Protein AF-A0A972RMD9-F1 (afdb_monomer)

pLDDT: mean 92.76, std 8.69, range [51.47, 98.69]

Radius of gyration: 17.42 Å; Cα contacts (8 Å, |Δi|>4): 341; chains: 1; bounding box: 43×31×48 Å

Sequence (219 aa):
MRWHDIEVVLDSVVITKRPIVVLDLDDVVFDTMQAIVNYVNKTYGKNYSINEARRWSIAYAPWVKDGTVPFHEAVQIFRKVAKAMIPLRKGAQEGIFYMQEQGAQVMFLTKRTIYIEEAAKKNLALYGLGDFPFVNAPFERGGKERVLRRLYMKGARIVMFVDDSPHNLEETHRMGFPVVRWDMPYNKMAPCDFSVSSWRELIILFEYLMNKYHRLFFA

Secondary structure (DSSP, 8-state):
--HHHHHHHHHHS---SSEEEEE-SBTTTB-HHHHHHHHHHHHHT----GGG--SSSGGG-HHHHTSSS-HHHHHHHHHHHHHS-PPBPTTHHHHHHHHHHTTPEEEEEE---HHHHHHHHHHHHHTT-TTS-EEE--SSTTHHHHHHHHHHHTT-EEEEEEE--HHHHHHHHHTT--EEEE--TT-TTS--SEEESSHHHHHHHHHHHHHHHHHHHH-

Mean predicted aligned error: 3.83 Å

Solvent-accessible surface area (backbone atoms only — not comparable to full-atom values): 12042 Å² total; per-residue (Å²): 129,59,72,67,60,48,50,56,52,59,68,65,51,79,72,48,96,44,44,27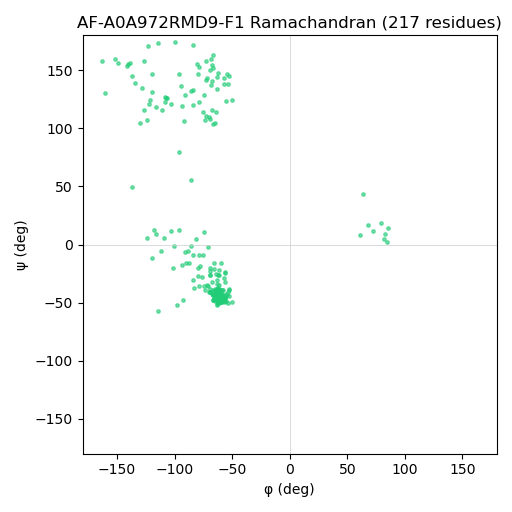,39,38,31,29,42,69,62,57,37,27,36,45,63,56,53,49,42,52,49,49,20,68,74,71,76,50,85,72,56,71,80,66,26,66,43,88,50,72,82,49,27,60,52,38,70,76,60,79,35,53,61,74,56,47,54,50,49,50,54,54,49,48,57,41,85,62,55,64,30,78,51,34,67,62,42,54,52,49,45,39,73,74,54,32,44,59,33,41,51,39,74,62,56,73,76,44,43,56,28,47,50,52,44,33,41,78,68,74,48,50,86,47,53,74,43,68,27,50,87,55,89,60,23,58,45,54,50,53,52,50,43,42,75,67,63,38,43,65,69,34,37,36,39,47,48,42,67,60,34,39,55,38,37,75,71,70,47,50,28,33,33,39,66,46,71,48,27,80,85,41,56,55,82,41,77,32,80,44,40,68,52,46,48,55,50,48,53,53,50,51,55,58,51,48,56,74,76,76,111

Structure (mmCIF, N/CA/C/O backbone):
data_AF-A0A972RMD9-F1
#
_entry.id   AF-A0A972RMD9-F1
#
loop_
_atom_site.group_PDB
_atom_site.id
_atom_site.type_symbol
_atom_site.label_atom_id
_atom_site.label_alt_id
_atom_site.label_comp_id
_atom_site.label_asym_id
_atom_site.label_entity_id
_atom_site.label_seq_id
_atom_site.pdbx_PDB_ins_code
_atom_site.Cartn_x
_atom_site.Cartn_y
_atom_site.Cartn_z
_atom_site.occupancy
_atom_site.B_iso_or_equiv
_atom_site.auth_seq_id
_atom_site.auth_comp_id
_atom_site.auth_asym_id
_atom_site.auth_atom_id
_atom_site.pdbx_PDB_model_num
ATOM 1 N N . MET A 1 1 ? 14.007 -9.660 8.886 1.00 58.91 1 MET A N 1
ATOM 2 C CA . MET A 1 1 ? 13.497 -9.324 10.225 1.00 58.91 1 MET A CA 1
ATOM 3 C C . MET A 1 1 ? 13.098 -10.625 10.894 1.00 58.91 1 MET A C 1
ATOM 5 O O . MET A 1 1 ? 12.435 -11.428 10.244 1.00 58.91 1 MET A O 1
ATOM 9 N N . ARG A 1 2 ? 13.590 -10.898 12.104 1.00 70.88 2 ARG A N 1
ATOM 10 C CA . ARG A 1 2 ? 13.184 -12.089 12.867 1.00 70.88 2 ARG A CA 1
ATOM 11 C C . ARG A 1 2 ? 11.844 -11.794 13.537 1.00 70.88 2 ARG A C 1
ATOM 13 O O . ARG A 1 2 ? 11.531 -10.634 13.778 1.00 70.88 2 ARG A O 1
ATOM 20 N N . TRP A 1 3 ? 11.062 -12.827 13.853 1.00 68.75 3 TRP A N 1
ATOM 21 C CA . TRP A 1 3 ? 9.751 -12.648 14.492 1.00 68.75 3 TRP A CA 1
ATOM 22 C C . TRP A 1 3 ? 9.827 -11.781 15.757 1.00 68.75 3 TRP A C 1
ATOM 24 O O . TRP A 1 3 ? 8.995 -10.901 15.927 1.00 68.75 3 TRP A O 1
ATOM 34 N N . HIS A 1 4 ? 10.884 -11.945 16.558 1.00 64.94 4 HIS A N 1
ATOM 35 C CA . HIS A 1 4 ? 11.153 -11.136 17.749 1.00 64.94 4 HIS A CA 1
ATOM 36 C C . HIS A 1 4 ? 11.155 -9.618 17.489 1.00 64.94 4 HIS A C 1
ATOM 38 O O . HIS A 1 4 ? 10.574 -8.863 18.260 1.00 64.94 4 HIS A O 1
ATOM 44 N N . ASP A 1 5 ? 11.729 -9.164 16.371 1.00 70.62 5 ASP A N 1
ATOM 45 C CA . ASP A 1 5 ? 11.788 -7.733 16.044 1.00 70.62 5 ASP A CA 1
ATOM 46 C C . ASP A 1 5 ? 10.376 -7.174 15.757 1.00 70.62 5 ASP A C 1
ATOM 48 O O . ASP A 1 5 ? 10.070 -6.027 16.074 1.00 70.62 5 ASP A O 1
ATOM 52 N N . ILE A 1 6 ? 9.486 -8.005 15.200 1.00 70.56 6 ILE A N 1
ATOM 53 C CA . ILE A 1 6 ? 8.078 -7.651 14.963 1.00 70.56 6 ILE A CA 1
ATOM 54 C C . ILE A 1 6 ? 7.313 -7.591 16.283 1.00 70.56 6 ILE A C 1
ATOM 56 O O . ILE A 1 6 ? 6.434 -6.749 16.428 1.00 70.56 6 ILE A O 1
ATOM 60 N N . GLU A 1 7 ? 7.638 -8.451 17.251 1.00 71.69 7 GLU A N 1
ATOM 61 C CA . GLU A 1 7 ? 7.033 -8.389 18.585 1.00 71.69 7 GLU A CA 1
ATOM 62 C C . GLU A 1 7 ? 7.335 -7.053 19.249 1.00 71.69 7 GLU A C 1
ATOM 64 O O . GLU A 1 7 ? 6.402 -6.389 19.679 1.00 71.69 7 GLU A O 1
ATOM 69 N N . VAL A 1 8 ? 8.595 -6.612 19.212 1.00 71.06 8 VAL A N 1
ATOM 70 C CA . VAL A 1 8 ? 9.010 -5.309 19.752 1.00 71.06 8 VAL A CA 1
ATOM 71 C C . VAL A 1 8 ? 8.224 -4.164 19.111 1.00 71.06 8 VAL A C 1
ATOM 73 O O . VAL A 1 8 ? 7.734 -3.285 19.817 1.00 71.06 8 VAL A O 1
ATOM 76 N N . VAL A 1 9 ? 8.042 -4.185 17.786 1.00 70.62 9 VAL A N 1
ATOM 77 C CA . VAL A 1 9 ? 7.229 -3.170 17.097 1.00 70.62 9 VAL A CA 1
ATOM 78 C C . VAL A 1 9 ? 5.761 -3.272 17.510 1.00 70.62 9 VAL A C 1
ATOM 80 O O . VAL A 1 9 ? 5.138 -2.270 17.829 1.00 70.62 9 VAL A O 1
ATOM 83 N N . LEU A 1 10 ? 5.175 -4.467 17.547 1.00 72.06 10 LEU A N 1
ATOM 84 C CA . LEU A 1 10 ? 3.769 -4.625 17.930 1.00 72.06 10 LEU A CA 1
ATOM 85 C C . LEU A 1 10 ? 3.515 -4.340 19.408 1.00 72.06 10 LEU A C 1
ATOM 87 O O . LEU A 1 10 ? 2.374 -4.073 19.780 1.00 72.06 10 LEU A O 1
ATOM 91 N N . ASP A 1 11 ? 4.531 -4.451 20.254 1.00 77.19 11 ASP A N 1
ATOM 92 C CA . ASP A 1 11 ? 4.492 -4.083 21.664 1.00 77.19 11 ASP A CA 1
ATOM 93 C C . ASP A 1 11 ? 4.649 -2.564 21.845 1.00 77.19 11 ASP A C 1
ATOM 95 O O . ASP A 1 11 ? 4.083 -2.017 22.788 1.00 77.19 11 ASP A O 1
ATOM 99 N N . SER A 1 12 ? 5.312 -1.864 20.913 1.00 73.44 12 SER A N 1
ATOM 100 C CA . SER A 1 12 ? 5.347 -0.394 20.885 1.00 73.44 12 SER A CA 1
ATOM 101 C C . SER A 1 12 ? 4.084 0.237 20.290 1.00 73.44 12 SER A C 1
ATOM 103 O O . SER A 1 12 ? 3.788 1.402 20.566 1.00 73.44 12 SER A O 1
ATOM 105 N N . VAL A 1 13 ? 3.298 -0.518 19.513 1.00 73.69 13 VAL A N 1
ATOM 106 C CA . VAL A 1 13 ? 1.964 -0.081 19.090 1.00 73.69 13 VAL A CA 1
ATOM 107 C C . VAL A 1 13 ? 1.065 -0.008 20.322 1.00 73.69 13 VAL A C 1
ATOM 109 O O . VAL A 1 13 ? 0.553 -1.017 20.809 1.00 73.69 13 VAL A O 1
ATOM 112 N N . VAL A 1 14 ? 0.824 1.215 20.794 1.00 75.25 14 VAL A N 1
ATOM 113 C CA . VAL A 1 14 ? -0.151 1.482 21.851 1.00 75.25 14 VAL A CA 1
ATOM 114 C C . VAL A 1 14 ? -1.538 1.130 21.322 1.00 75.25 14 VAL A C 1
ATOM 116 O O . VAL A 1 14 ? -2.111 1.857 20.511 1.00 75.25 14 VAL A O 1
ATOM 119 N N . ILE A 1 15 ? -2.079 -0.006 21.767 1.00 77.75 15 ILE A N 1
ATOM 120 C CA . ILE A 1 15 ? -3.455 -0.383 21.459 1.00 77.75 15 ILE A CA 1
ATOM 121 C C . ILE A 1 15 ? -4.376 0.499 22.290 1.00 77.75 15 ILE A C 1
ATOM 123 O O . ILE A 1 15 ? -4.484 0.364 23.507 1.00 77.75 15 ILE A O 1
ATOM 127 N N . THR A 1 16 ? -5.022 1.438 21.613 1.00 78.06 16 THR A N 1
ATOM 128 C CA . THR A 1 16 ? -6.046 2.292 22.210 1.00 78.06 16 THR A CA 1
ATOM 129 C C . THR A 1 16 ? -7.437 1.763 21.860 1.00 78.06 16 THR A C 1
ATOM 131 O O . THR A 1 16 ? -7.593 0.861 21.040 1.00 78.06 16 THR A O 1
ATOM 134 N N . LYS A 1 17 ? -8.486 2.364 22.435 1.00 82.88 17 LYS A N 1
ATOM 135 C CA . LYS A 1 17 ? -9.871 2.130 21.984 1.00 82.88 17 LYS A CA 1
ATOM 136 C C . LYS A 1 17 ? -10.173 2.759 20.611 1.00 82.88 17 LYS A C 1
ATOM 138 O O . LYS A 1 17 ? -11.302 2.641 20.132 1.00 82.88 17 LYS A O 1
ATOM 143 N N . ARG A 1 18 ? -9.211 3.462 19.996 1.00 88.38 18 ARG A N 1
ATOM 144 C CA . ARG A 1 18 ? -9.407 4.132 18.708 1.00 88.38 18 ARG A CA 1
ATOM 145 C C . ARG A 1 18 ? -9.501 3.104 17.575 1.00 88.38 18 ARG A C 1
ATOM 147 O O . ARG A 1 18 ? -8.785 2.101 17.599 1.00 88.38 18 ARG A O 1
ATOM 154 N N . PRO A 1 19 ? -10.358 3.346 16.572 1.00 93.62 19 PRO A N 1
ATOM 155 C CA . PRO A 1 19 ? -10.351 2.596 15.321 1.00 93.62 19 PRO A CA 1
ATOM 156 C C . PRO A 1 19 ? -8.968 2.600 14.666 1.00 93.62 19 PRO A C 1
ATOM 158 O O . PRO A 1 19 ? -8.314 3.639 14.630 1.00 93.62 19 PRO A O 1
ATOM 161 N N . ILE A 1 20 ? -8.539 1.459 14.130 1.00 95.62 20 ILE A N 1
ATOM 162 C CA . ILE A 1 20 ? -7.278 1.324 13.397 1.00 95.62 20 ILE A CA 1
ATOM 163 C C . ILE A 1 20 ? -7.564 1.138 11.908 1.00 95.62 20 ILE A C 1
ATOM 165 O O . ILE A 1 20 ? -8.308 0.231 11.523 1.00 95.62 20 ILE A O 1
ATOM 169 N N . VAL A 1 21 ? -6.933 1.972 11.084 1.00 97.88 21 VAL A N 1
ATOM 170 C CA . VAL A 1 21 ? -6.858 1.814 9.629 1.00 97.88 21 VAL A CA 1
ATOM 171 C C . VAL A 1 21 ? -5.471 1.290 9.285 1.00 97.88 21 VAL A C 1
ATOM 173 O O . VAL A 1 21 ? -4.463 1.920 9.608 1.00 97.88 21 VAL A O 1
ATOM 176 N N . VAL A 1 22 ? -5.415 0.128 8.646 1.00 98.25 22 VAL A N 1
ATOM 177 C CA . VAL A 1 22 ? -4.165 -0.505 8.226 1.00 98.25 22 VAL A CA 1
ATOM 178 C C . VAL A 1 22 ? -4.023 -0.371 6.716 1.00 98.25 22 VAL A C 1
ATOM 180 O O . VAL A 1 22 ? -4.917 -0.772 5.975 1.00 98.25 22 VAL A O 1
ATOM 183 N N . LEU A 1 23 ? -2.898 0.170 6.264 1.00 98.69 23 LEU A N 1
ATOM 184 C CA . LEU A 1 23 ? -2.629 0.461 4.859 1.00 98.69 23 LEU A CA 1
ATOM 185 C C . LEU A 1 23 ? -1.403 -0.320 4.380 1.00 98.69 23 LEU A C 1
ATOM 187 O O . LEU A 1 23 ? -0.348 -0.266 5.020 1.00 98.69 23 LEU A O 1
ATOM 191 N N . ASP A 1 24 ? -1.503 -1.008 3.241 1.00 98.25 24 ASP A N 1
ATOM 192 C CA . ASP A 1 24 ? -0.302 -1.361 2.485 1.00 98.25 24 ASP A CA 1
ATOM 193 C C . ASP A 1 24 ? 0.383 -0.102 1.925 1.00 98.25 24 ASP A C 1
ATOM 195 O O . ASP A 1 24 ? -0.188 0.987 1.897 1.00 98.25 24 ASP A O 1
ATOM 199 N N . LEU A 1 25 ? 1.644 -0.240 1.517 1.00 97.62 25 LEU A N 1
ATOM 200 C CA . LEU A 1 25 ? 2.421 0.852 0.954 1.00 97.62 25 LEU A CA 1
ATOM 201 C C . LEU A 1 25 ? 2.442 0.842 -0.568 1.00 97.62 25 LEU A C 1
ATOM 203 O O . LEU A 1 25 ? 2.202 1.888 -1.170 1.00 97.62 25 LEU A O 1
ATOM 207 N N . ASP A 1 26 ? 2.791 -0.290 -1.180 1.00 96.31 26 ASP A N 1
ATOM 208 C CA . ASP A 1 26 ? 3.001 -0.332 -2.623 1.00 96.31 26 ASP A CA 1
ATOM 209 C C . ASP A 1 26 ? 1.647 -0.288 -3.318 1.00 96.31 26 ASP A C 1
ATOM 211 O O . ASP A 1 26 ? 0.724 -1.003 -2.963 1.00 96.31 26 ASP A O 1
ATOM 215 N N . ASP A 1 27 ? 1.503 0.622 -4.274 1.00 96.69 27 ASP A N 1
ATOM 216 C CA . ASP A 1 27 ? 0.275 0.797 -5.043 1.00 96.69 27 ASP A CA 1
ATOM 217 C C . ASP A 1 27 ? -0.983 1.167 -4.234 1.00 96.69 27 ASP A C 1
ATOM 219 O O . ASP A 1 27 ? -2.042 1.314 -4.832 1.00 96.69 27 ASP A O 1
ATOM 223 N N . VAL A 1 28 ? -0.861 1.467 -2.937 1.00 98.31 28 VAL A N 1
ATOM 224 C CA . VAL A 1 28 ? -1.918 2.064 -2.097 1.00 98.31 28 VAL A CA 1
ATOM 225 C C . VAL A 1 28 ? -1.519 3.472 -1.644 1.00 98.31 28 VAL A C 1
ATOM 227 O O . VAL A 1 28 ? -2.204 4.456 -1.938 1.00 98.31 28 VAL A O 1
ATOM 230 N N . VAL A 1 29 ? -0.377 3.594 -0.962 1.00 98.50 29 VAL A N 1
ATOM 231 C CA . VAL A 1 29 ? 0.164 4.882 -0.493 1.00 98.50 29 VAL A CA 1
ATOM 232 C C . VAL A 1 29 ? 1.121 5.462 -1.530 1.00 98.50 29 VAL A C 1
ATOM 234 O O . VAL A 1 29 ? 1.000 6.627 -1.910 1.00 98.50 29 VAL A O 1
ATOM 237 N N . PHE A 1 30 ? 2.045 4.641 -2.026 1.00 98.19 30 PHE A N 1
ATOM 238 C CA . PHE A 1 30 ? 2.991 5.001 -3.076 1.00 98.19 30 PHE A CA 1
ATOM 239 C C . PHE A 1 30 ? 2.489 4.557 -4.449 1.00 98.19 30 PHE A C 1
ATOM 241 O O . PHE A 1 30 ? 1.871 3.503 -4.589 1.00 98.19 30 PHE A O 1
ATOM 248 N N . ASP A 1 31 ? 2.798 5.328 -5.488 1.00 97.25 31 ASP A N 1
ATOM 249 C CA . ASP A 1 31 ? 2.496 4.971 -6.878 1.00 97.25 31 ASP A CA 1
ATOM 250 C C . ASP A 1 31 ? 3.610 4.090 -7.479 1.00 97.25 31 ASP A C 1
ATOM 252 O O . ASP A 1 31 ? 4.271 4.431 -8.466 1.00 97.25 31 ASP A O 1
ATOM 256 N N . THR A 1 32 ? 3.898 2.977 -6.796 1.00 96.19 32 THR A N 1
ATOM 257 C CA . THR A 1 32 ? 5.084 2.143 -7.034 1.00 96.19 32 THR A CA 1
ATOM 258 C C . THR A 1 32 ? 5.099 1.544 -8.438 1.00 96.19 32 THR A C 1
ATOM 260 O O . THR A 1 32 ? 6.102 1.686 -9.144 1.00 96.19 32 THR A O 1
ATOM 263 N N . MET A 1 33 ? 4.017 0.899 -8.884 1.00 95.75 33 MET A N 1
ATOM 264 C CA . MET A 1 33 ? 3.993 0.272 -10.206 1.00 95.75 33 MET A CA 1
ATOM 265 C C . MET A 1 33 ? 4.069 1.315 -11.323 1.00 95.75 33 MET A C 1
ATOM 267 O O . MET A 1 33 ? 4.799 1.110 -12.294 1.00 95.75 33 MET A O 1
ATOM 271 N N . GLN A 1 34 ? 3.400 2.463 -11.179 1.00 96.88 34 GLN A N 1
ATOM 272 C CA . GLN A 1 34 ? 3.496 3.540 -12.166 1.00 96.88 34 GLN A CA 1
ATOM 273 C C . GLN A 1 34 ? 4.912 4.125 -12.228 1.00 96.88 34 GLN A C 1
ATOM 275 O O . GLN A 1 34 ? 5.414 4.401 -13.318 1.00 96.88 34 GLN A O 1
ATOM 280 N N . ALA A 1 35 ? 5.601 4.265 -11.092 1.00 97.31 35 ALA A N 1
ATOM 281 C CA . ALA A 1 35 ? 6.997 4.700 -11.068 1.00 97.31 35 ALA A CA 1
ATOM 282 C C . ALA A 1 35 ? 7.922 3.717 -11.812 1.00 97.31 35 ALA A C 1
ATOM 284 O O . ALA A 1 35 ? 8.818 4.147 -12.543 1.00 97.31 35 ALA A O 1
ATOM 285 N N . ILE A 1 36 ? 7.682 2.407 -11.686 1.00 96.94 36 ILE A N 1
ATOM 286 C CA . ILE A 1 36 ? 8.415 1.371 -12.432 1.00 96.94 36 ILE A CA 1
ATOM 287 C C . ILE A 1 36 ? 8.107 1.454 -13.930 1.00 96.94 36 ILE A C 1
ATOM 289 O O . ILE A 1 36 ? 9.039 1.467 -14.733 1.00 96.94 36 ILE A O 1
ATOM 293 N N . VAL A 1 37 ? 6.828 1.559 -14.311 1.00 97.19 37 VAL A N 1
ATOM 294 C CA . VAL A 1 37 ? 6.395 1.732 -15.710 1.00 97.19 37 VAL A CA 1
ATOM 295 C C . VAL A 1 37 ? 7.080 2.948 -16.334 1.00 97.19 37 VAL A C 1
ATOM 297 O O . VAL A 1 37 ? 7.678 2.842 -17.402 1.00 97.19 37 VAL A O 1
ATOM 300 N N . ASN A 1 38 ? 7.065 4.089 -15.640 1.00 97.62 38 ASN A N 1
ATOM 301 C CA . ASN A 1 38 ? 7.699 5.324 -16.098 1.00 97.62 38 ASN A CA 1
ATOM 302 C C . ASN A 1 38 ? 9.211 5.152 -16.283 1.00 97.62 38 ASN A C 1
ATOM 304 O O . ASN A 1 38 ? 9.770 5.631 -17.271 1.00 97.62 38 ASN A O 1
ATOM 308 N N . TYR A 1 39 ? 9.872 4.454 -15.354 1.00 97.44 39 TYR A N 1
ATOM 309 C CA . TYR A 1 39 ? 11.294 4.144 -15.467 1.00 97.44 39 TYR A CA 1
ATOM 310 C C . TYR A 1 39 ? 11.576 3.295 -16.712 1.00 97.44 39 TYR A C 1
ATOM 312 O O . TYR A 1 39 ? 12.425 3.664 -17.518 1.00 97.44 39 TYR A O 1
ATOM 320 N N . VAL A 1 40 ? 10.839 2.198 -16.911 1.00 97.69 40 VAL A N 1
ATOM 321 C CA . VAL A 1 40 ? 11.015 1.300 -18.064 1.00 97.69 40 VAL A CA 1
ATOM 322 C C . VAL A 1 40 ? 10.743 2.037 -19.379 1.00 97.69 40 VAL A C 1
ATOM 324 O O . VAL A 1 40 ? 11.571 1.995 -20.286 1.00 97.69 40 VAL A O 1
ATOM 327 N N . ASN A 1 41 ? 9.638 2.777 -19.477 1.00 98.31 41 ASN A N 1
ATOM 328 C CA . ASN A 1 41 ? 9.300 3.547 -20.676 1.00 98.31 41 ASN A CA 1
ATOM 329 C C . ASN A 1 41 ? 10.405 4.536 -21.047 1.00 98.31 41 ASN A C 1
ATOM 331 O O . ASN A 1 41 ? 10.825 4.592 -22.203 1.00 98.31 41 ASN A O 1
ATOM 335 N N . LYS A 1 42 ? 10.935 5.254 -20.050 1.00 97.88 42 LYS A N 1
ATOM 336 C CA . LYS A 1 42 ? 12.041 6.193 -20.241 1.00 97.88 42 LYS A CA 1
ATOM 337 C C . LYS A 1 42 ? 13.344 5.493 -20.635 1.00 97.88 42 LYS A C 1
ATOM 339 O O . LYS A 1 42 ? 14.053 5.998 -21.496 1.00 97.88 42 LYS A O 1
ATOM 344 N N . THR A 1 43 ? 13.685 4.372 -19.999 1.00 97.62 43 THR A N 1
ATOM 345 C CA . THR A 1 43 ? 14.963 3.677 -20.220 1.00 97.62 43 THR A CA 1
ATOM 346 C C . THR A 1 43 ? 15.019 2.950 -21.561 1.00 97.62 43 THR A C 1
ATOM 348 O O . THR A 1 43 ? 16.060 2.984 -22.207 1.00 97.62 43 THR A O 1
ATOM 351 N N . TYR A 1 44 ? 13.922 2.326 -21.995 1.00 96.88 44 TYR A N 1
ATOM 352 C CA . TYR A 1 44 ? 13.909 1.471 -23.191 1.00 96.88 44 TYR A CA 1
ATOM 353 C C . TYR A 1 44 ? 13.153 2.082 -24.381 1.00 96.88 44 TYR A C 1
ATOM 355 O O . TYR A 1 44 ? 12.974 1.406 -25.392 1.00 96.88 44 TYR A O 1
ATOM 363 N N . GLY A 1 45 ? 12.688 3.334 -24.278 1.00 97.38 45 GLY A N 1
ATOM 364 C CA . GLY A 1 45 ? 11.938 4.001 -25.350 1.00 97.38 45 GLY A CA 1
ATOM 365 C C . GLY A 1 45 ? 10.604 3.311 -25.649 1.00 97.38 45 GLY A C 1
ATOM 366 O O . GLY A 1 45 ? 10.269 3.068 -26.807 1.00 97.38 45 GLY A O 1
ATOM 367 N N . LYS A 1 46 ? 9.872 2.934 -24.597 1.00 97.56 46 LYS A N 1
ATOM 368 C CA . LYS A 1 46 ? 8.613 2.175 -24.671 1.00 97.56 46 LYS A CA 1
ATOM 369 C C . LYS A 1 46 ? 7.428 3.005 -24.175 1.00 97.56 46 LYS A C 1
ATOM 371 O O . LYS A 1 46 ? 7.604 4.108 -23.664 1.00 97.56 46 LYS A O 1
ATOM 376 N N . ASN A 1 47 ? 6.222 2.460 -24.331 1.00 97.56 47 ASN A N 1
ATOM 377 C CA . ASN A 1 47 ? 4.972 3.089 -23.900 1.00 97.56 47 ASN A CA 1
ATOM 378 C C . ASN A 1 47 ? 4.031 2.084 -23.210 1.00 97.56 47 ASN A C 1
ATOM 380 O O . ASN A 1 47 ? 2.867 1.955 -23.578 1.00 97.56 47 ASN A O 1
ATOM 384 N N . TYR A 1 48 ? 4.553 1.331 -22.242 1.00 97.62 48 TYR A N 1
ATOM 385 C CA . TYR A 1 48 ? 3.745 0.451 -21.403 1.00 97.62 48 TYR A CA 1
ATOM 386 C C . TYR A 1 48 ? 2.800 1.250 -20.505 1.00 97.62 48 TYR A C 1
ATOM 388 O O . TYR A 1 48 ? 3.117 2.361 -20.071 1.00 97.62 48 TYR A O 1
ATOM 396 N N . SER A 1 49 ? 1.672 0.642 -20.161 1.00 96.75 49 SER A N 1
ATOM 397 C CA . SER A 1 49 ? 0.684 1.145 -19.218 1.00 96.75 49 SER A CA 1
ATOM 398 C C . SER A 1 49 ? 0.516 0.187 -18.043 1.00 96.75 49 SER A C 1
ATOM 400 O O . SER A 1 49 ? 0.545 -1.034 -18.193 1.00 96.75 49 SER A O 1
ATOM 402 N N . ILE A 1 50 ? 0.237 0.741 -16.862 1.00 94.25 50 ILE A N 1
ATOM 403 C CA . ILE A 1 50 ? -0.148 -0.053 -15.691 1.00 94.25 50 ILE A CA 1
ATOM 404 C C . ILE A 1 50 ? -1.391 -0.917 -15.958 1.00 94.25 50 ILE A C 1
ATOM 406 O O . ILE A 1 50 ? -1.499 -2.015 -15.419 1.00 94.25 50 ILE A O 1
ATOM 410 N N . ASN A 1 51 ? -2.285 -0.474 -16.850 1.00 95.94 51 ASN A N 1
ATOM 411 C CA . ASN A 1 51 ? -3.504 -1.198 -17.224 1.00 95.94 51 ASN A CA 1
ATOM 412 C C . ASN A 1 51 ? -3.232 -2.526 -17.947 1.00 95.94 51 ASN A C 1
ATOM 414 O O . ASN A 1 51 ? -4.113 -3.379 -18.020 1.00 95.94 51 ASN A O 1
ATOM 418 N N . GLU A 1 52 ? -2.014 -2.734 -18.447 1.00 95.31 52 GLU A N 1
ATOM 419 C CA . GLU A 1 52 ? -1.595 -3.989 -19.074 1.00 95.31 52 GLU A CA 1
ATOM 420 C C . GLU A 1 52 ? -1.136 -5.040 -18.043 1.00 95.31 52 GLU A C 1
ATOM 422 O O . GLU A 1 52 ? -0.921 -6.206 -18.390 1.00 95.31 52 GLU A O 1
ATOM 427 N N . ALA A 1 53 ? -0.987 -4.664 -16.766 1.00 93.38 53 ALA A N 1
ATOM 428 C CA . ALA A 1 53 ? -0.536 -5.561 -15.709 1.00 93.38 53 ALA A CA 1
ATOM 429 C C . ALA A 1 53 ? -1.603 -6.613 -15.367 1.00 93.38 53 ALA A C 1
ATOM 431 O O . ALA A 1 53 ? -2.625 -6.330 -14.748 1.00 93.38 53 ALA A O 1
ATOM 432 N N . ARG A 1 54 ? -1.340 -7.876 -15.721 1.00 92.94 54 ARG A N 1
ATOM 433 C CA . ARG A 1 54 ? -2.271 -8.993 -15.463 1.00 92.94 54 ARG A CA 1
ATOM 434 C C . ARG A 1 54 ? -2.068 -9.684 -14.119 1.00 92.94 54 ARG A C 1
ATOM 436 O O . ARG A 1 54 ? -2.923 -10.457 -13.697 1.00 92.94 54 ARG A O 1
ATOM 443 N N . ARG A 1 55 ? -0.923 -9.472 -13.466 1.00 94.38 55 ARG A N 1
ATOM 444 C CA . ARG A 1 55 ? -0.617 -10.012 -12.134 1.00 94.38 55 ARG A CA 1
ATOM 445 C C . ARG A 1 55 ? 0.139 -8.972 -11.314 1.00 94.38 55 ARG A C 1
ATOM 447 O O . ARG A 1 55 ? 0.866 -8.165 -11.877 1.00 94.38 55 ARG A O 1
ATOM 454 N N . TRP A 1 56 ? 0.014 -9.076 -9.994 1.00 91.31 56 TRP A N 1
ATOM 455 C CA . TRP A 1 56 ? 0.698 -8.216 -9.021 1.00 91.31 56 TRP A CA 1
ATOM 456 C C . TRP A 1 56 ? 2.231 -8.361 -9.048 1.00 91.31 56 TRP A C 1
ATOM 458 O O . TRP A 1 56 ? 2.965 -7.461 -8.661 1.00 91.31 56 TRP A O 1
ATOM 468 N N . SER A 1 57 ? 2.742 -9.517 -9.487 1.00 92.88 57 SER A N 1
ATOM 469 C CA . SER A 1 57 ? 4.178 -9.802 -9.492 1.00 92.88 57 SER A CA 1
ATOM 470 C C . SER A 1 57 ? 4.861 -9.243 -10.739 1.00 92.88 57 SER A C 1
ATOM 472 O O . SER A 1 57 ? 4.449 -9.535 -11.864 1.00 92.88 57 SER A O 1
ATOM 474 N N . ILE A 1 58 ? 5.992 -8.554 -10.540 1.00 92.00 58 ILE A N 1
ATOM 475 C CA . ILE A 1 58 ? 6.827 -8.004 -11.620 1.00 92.00 58 ILE A CA 1
ATOM 476 C C . ILE A 1 58 ? 7.293 -9.057 -12.637 1.00 92.00 58 ILE A C 1
ATOM 478 O O . ILE A 1 58 ? 7.537 -8.730 -13.794 1.00 92.00 58 ILE A O 1
ATOM 482 N N . ALA A 1 59 ? 7.343 -10.339 -12.252 1.00 92.81 59 ALA A N 1
ATOM 483 C CA . ALA A 1 59 ? 7.648 -11.451 -13.158 1.00 92.81 59 ALA A CA 1
ATOM 484 C C . ALA A 1 59 ? 6.654 -11.580 -14.331 1.00 92.81 59 ALA A C 1
ATOM 486 O O . ALA A 1 59 ? 6.913 -12.283 -15.307 1.00 92.81 59 ALA A O 1
ATOM 487 N N . TYR A 1 60 ? 5.497 -10.929 -14.225 1.00 94.50 60 TYR A N 1
ATOM 488 C CA . TYR A 1 60 ? 4.430 -10.938 -15.219 1.00 94.50 60 TYR A CA 1
ATOM 489 C C . TYR A 1 60 ? 4.147 -9.551 -15.788 1.00 94.50 60 TYR A C 1
ATOM 491 O O . TYR A 1 60 ? 3.125 -9.373 -16.452 1.00 94.50 60 TYR A O 1
ATOM 499 N N . ALA A 1 61 ? 5.028 -8.584 -15.535 1.00 95.31 61 ALA A N 1
ATOM 500 C CA . ALA A 1 61 ? 4.913 -7.273 -16.139 1.00 95.31 61 ALA A CA 1
ATOM 501 C C . ALA A 1 61 ? 5.033 -7.367 -17.677 1.00 95.31 61 ALA A C 1
ATOM 503 O O . ALA A 1 61 ? 5.771 -8.229 -18.171 1.00 95.31 61 ALA A O 1
ATOM 504 N N . PRO A 1 62 ? 4.347 -6.495 -18.442 1.00 95.56 62 PRO A N 1
ATOM 505 C CA . PRO A 1 62 ? 4.341 -6.537 -19.909 1.00 95.56 62 PRO A CA 1
ATOM 506 C C 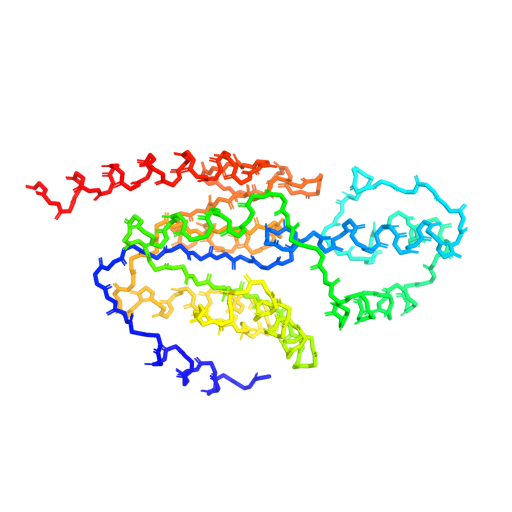. PRO A 1 62 ? 5.746 -6.556 -20.526 1.00 95.56 62 PRO A C 1
ATOM 508 O O . PRO A 1 62 ? 6.036 -7.408 -21.360 1.00 95.56 62 PRO A O 1
ATOM 511 N N . TRP A 1 63 ? 6.646 -5.711 -20.017 1.00 96.00 63 TRP A N 1
ATOM 512 C CA . TRP A 1 63 ? 8.038 -5.601 -20.471 1.00 96.00 63 TRP A CA 1
ATOM 513 C C . TRP A 1 63 ? 8.918 -6.812 -20.139 1.00 96.00 63 TRP A C 1
ATOM 515 O O . TRP A 1 63 ? 9.968 -7.000 -20.744 1.00 96.00 63 TRP A O 1
ATOM 525 N N . VAL A 1 64 ? 8.524 -7.634 -19.161 1.00 96.50 64 VAL A N 1
ATOM 526 C CA . VAL A 1 64 ? 9.184 -8.925 -18.900 1.00 96.50 64 VAL A CA 1
ATOM 527 C C . VAL A 1 64 ? 8.631 -9.988 -19.842 1.00 96.50 64 VAL A C 1
ATOM 529 O O . VAL A 1 64 ? 9.367 -10.849 -20.318 1.00 96.50 64 VAL A O 1
ATOM 532 N N . LYS A 1 65 ? 7.325 -9.940 -20.120 1.00 95.88 65 LYS A N 1
ATOM 533 C CA . LYS A 1 65 ? 6.635 -10.921 -20.963 1.00 95.88 65 LYS A CA 1
ATOM 534 C C . LYS A 1 65 ? 6.987 -10.808 -22.440 1.00 95.88 65 LYS A C 1
ATOM 536 O O . LYS A 1 65 ? 7.067 -11.842 -23.092 1.00 95.88 65 LYS A O 1
ATOM 541 N N . ASP A 1 66 ? 7.199 -9.598 -22.943 1.00 95.94 66 ASP A N 1
ATOM 542 C CA . ASP A 1 66 ? 7.609 -9.367 -24.332 1.00 95.94 66 ASP A CA 1
ATOM 543 C C . ASP A 1 66 ? 9.131 -9.452 -24.551 1.00 95.94 66 ASP A C 1
ATOM 545 O O . ASP A 1 66 ? 9.599 -9.322 -25.679 1.00 95.94 66 ASP A O 1
ATOM 549 N N . GLY A 1 67 ? 9.902 -9.697 -23.483 1.00 96.69 67 GLY A N 1
ATOM 550 C CA . GLY A 1 67 ? 11.354 -9.864 -23.533 1.00 96.69 67 GLY A CA 1
ATOM 551 C C . GLY A 1 67 ? 12.160 -8.564 -23.563 1.00 96.69 67 GLY A C 1
ATOM 552 O O . GLY A 1 67 ? 13.383 -8.635 -23.653 1.00 96.69 67 GLY A O 1
ATOM 553 N N . THR A 1 68 ? 11.523 -7.394 -23.453 1.00 96.94 68 THR A N 1
ATOM 554 C CA . THR A 1 68 ? 12.223 -6.097 -23.435 1.00 96.94 68 THR A CA 1
ATOM 555 C C . THR A 1 68 ? 13.168 -5.966 -22.244 1.00 96.94 68 THR A C 1
ATOM 557 O O . THR A 1 68 ? 14.264 -5.430 -22.385 1.00 96.94 68 THR A O 1
ATOM 560 N N . VAL A 1 69 ? 12.759 -6.462 -21.074 1.00 97.31 69 VAL A N 1
ATOM 561 C CA . VAL A 1 69 ? 13.576 -6.462 -19.859 1.00 97.31 69 VAL A CA 1
ATOM 562 C C . VAL A 1 69 ? 13.645 -7.886 -19.305 1.00 97.31 69 VAL A C 1
ATOM 564 O O . VAL A 1 69 ? 12.627 -8.425 -18.854 1.00 97.31 69 VAL A O 1
ATOM 567 N N . PRO A 1 70 ? 14.832 -8.511 -19.270 1.00 97.12 70 PRO A N 1
ATOM 568 C CA . PRO A 1 70 ? 15.035 -9.783 -18.594 1.00 97.12 70 PRO A CA 1
ATOM 569 C C . PRO A 1 70 ? 14.547 -9.754 -17.139 1.00 97.12 70 PRO A C 1
ATOM 571 O O . PRO A 1 70 ? 14.706 -8.764 -16.426 1.00 97.12 70 PRO A O 1
ATOM 574 N N . PHE A 1 71 ? 14.011 -10.874 -16.645 1.00 95.81 71 PHE A N 1
ATOM 575 C CA . PHE A 1 71 ? 13.430 -10.937 -15.295 1.00 95.81 71 PHE A CA 1
ATOM 576 C C . PHE A 1 71 ? 14.387 -10.468 -14.184 1.00 95.81 71 PHE A C 1
ATOM 578 O O . PHE A 1 71 ? 13.989 -9.716 -13.294 1.00 95.81 71 PHE A O 1
ATOM 585 N N . HIS A 1 72 ? 15.656 -10.883 -14.234 1.00 96.00 72 HIS A N 1
ATOM 586 C CA . HIS A 1 72 ? 16.646 -10.488 -13.231 1.00 96.00 72 HIS A CA 1
ATOM 587 C C . HIS A 1 72 ? 16.880 -8.970 -13.228 1.00 96.00 72 HIS A C 1
ATOM 589 O O . HIS A 1 72 ? 17.016 -8.379 -12.159 1.00 96.00 72 HIS A O 1
ATOM 595 N N . GLU A 1 73 ? 16.866 -8.334 -14.400 1.00 96.69 73 GLU A N 1
ATOM 596 C CA . GLU A 1 73 ? 16.981 -6.886 -14.547 1.00 96.69 73 GLU A CA 1
ATOM 597 C C . GLU A 1 73 ? 15.720 -6.182 -14.042 1.00 96.69 73 GLU A C 1
ATOM 599 O O . GLU A 1 73 ? 15.828 -5.221 -13.285 1.00 96.69 73 GLU A O 1
ATOM 604 N N . ALA A 1 74 ? 14.527 -6.717 -14.319 1.00 95.38 74 ALA A N 1
ATOM 605 C CA . ALA A 1 74 ? 13.276 -6.184 -13.777 1.00 95.38 74 ALA A CA 1
ATOM 606 C C . ALA A 1 74 ? 13.271 -6.168 -12.235 1.00 95.38 74 ALA A C 1
ATOM 608 O O . ALA A 1 74 ? 12.849 -5.186 -11.622 1.00 95.38 74 ALA A O 1
ATOM 609 N N . VAL A 1 75 ? 13.820 -7.203 -11.587 1.00 93.94 75 VAL A N 1
ATOM 610 C CA . VAL A 1 75 ? 14.013 -7.223 -10.125 1.00 93.94 75 VAL A CA 1
ATOM 611 C C . VAL A 1 75 ? 14.978 -6.123 -9.664 1.00 93.94 75 VAL A C 1
ATOM 613 O O . VAL A 1 75 ? 14.748 -5.507 -8.619 1.00 93.94 75 VAL A O 1
ATOM 616 N N . GLN A 1 76 ? 16.047 -5.839 -10.416 1.00 95.38 76 GLN A N 1
ATOM 617 C CA . GLN A 1 76 ? 16.958 -4.735 -10.089 1.00 95.38 76 GLN A CA 1
ATOM 618 C C . GLN A 1 76 ? 16.306 -3.367 -10.301 1.00 95.38 76 G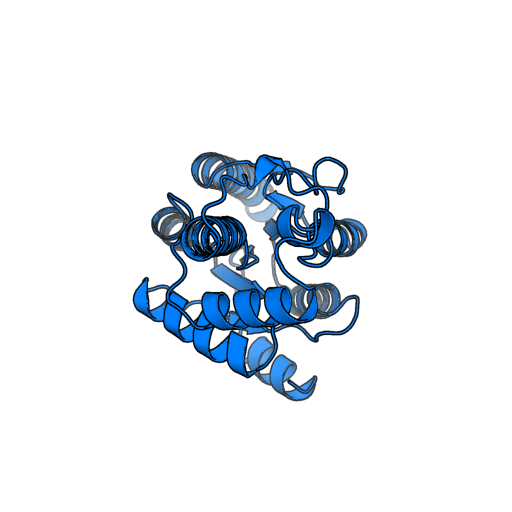LN A C 1
ATOM 620 O O . GLN A 1 76 ? 16.500 -2.482 -9.469 1.00 95.38 76 GLN A O 1
ATOM 625 N N . ILE A 1 77 ? 15.491 -3.201 -11.346 1.00 95.00 77 ILE A N 1
ATOM 626 C CA . ILE A 1 77 ? 14.698 -1.986 -11.572 1.00 95.00 77 ILE A CA 1
ATOM 627 C C . ILE A 1 77 ? 13.760 -1.754 -10.390 1.00 95.00 77 ILE A C 1
ATOM 629 O O . ILE A 1 77 ? 13.785 -0.668 -9.817 1.00 95.00 77 ILE A O 1
ATOM 633 N N . PHE A 1 78 ? 13.009 -2.775 -9.961 1.00 93.88 78 PHE A N 1
ATOM 634 C CA . PHE A 1 78 ? 12.158 -2.679 -8.773 1.00 93.88 78 PHE A CA 1
ATOM 635 C C . PHE A 1 78 ? 12.954 -2.215 -7.552 1.00 93.88 78 PHE A C 1
ATOM 637 O O . PHE A 1 78 ? 12.578 -1.248 -6.902 1.00 93.88 78 PHE A O 1
ATOM 644 N N . ARG A 1 79 ? 14.098 -2.847 -7.266 1.00 93.19 79 ARG A N 1
ATOM 645 C CA . ARG A 1 79 ? 14.956 -2.461 -6.132 1.00 93.19 79 ARG A CA 1
ATOM 646 C C . ARG A 1 79 ? 15.482 -1.034 -6.255 1.00 93.19 79 ARG A C 1
ATOM 648 O O . ARG A 1 79 ? 15.584 -0.347 -5.245 1.00 93.19 79 ARG A O 1
ATOM 655 N N . LYS A 1 80 ? 15.841 -0.596 -7.463 1.00 94.44 80 LYS A N 1
ATOM 656 C CA . LYS A 1 80 ? 16.332 0.759 -7.734 1.00 94.44 80 LYS A CA 1
ATOM 657 C C . LYS A 1 80 ? 15.231 1.793 -7.511 1.00 94.44 80 LYS A C 1
ATOM 659 O O . LYS A 1 80 ? 15.468 2.767 -6.806 1.00 94.44 80 LYS A O 1
ATOM 664 N N . VAL A 1 81 ? 14.040 1.557 -8.059 1.00 94.06 81 VAL A N 1
ATOM 665 C CA . VAL A 1 81 ? 12.869 2.427 -7.881 1.00 94.06 81 VAL A CA 1
ATOM 666 C C . VAL A 1 81 ? 12.437 2.452 -6.417 1.00 94.06 81 VAL A C 1
ATOM 668 O O . VAL A 1 81 ? 12.249 3.526 -5.863 1.00 94.06 81 VAL A O 1
ATOM 671 N N . ALA A 1 82 ? 12.384 1.297 -5.753 1.00 90.19 82 ALA A N 1
ATOM 672 C CA . ALA A 1 82 ? 11.983 1.202 -4.353 1.00 90.19 82 ALA A CA 1
ATOM 673 C C . ALA A 1 82 ? 12.967 1.877 -3.379 1.00 90.19 82 ALA A C 1
ATOM 675 O O . ALA A 1 82 ? 12.588 2.216 -2.261 1.00 90.19 82 ALA A O 1
ATOM 676 N N . LYS A 1 83 ? 14.226 2.069 -3.797 1.00 92.06 83 LYS A N 1
ATOM 677 C CA . LYS A 1 83 ? 15.240 2.850 -3.069 1.00 92.06 83 LYS A CA 1
ATOM 678 C C . LYS A 1 83 ? 15.218 4.343 -3.403 1.00 92.06 83 LYS A C 1
ATOM 680 O O . LYS A 1 83 ? 15.837 5.127 -2.686 1.00 92.06 83 LYS A O 1
ATOM 685 N N . ALA A 1 84 ? 14.569 4.730 -4.497 1.00 93.00 84 ALA A N 1
ATOM 686 C CA . ALA A 1 84 ? 14.381 6.121 -4.872 1.00 93.00 84 ALA A CA 1
ATOM 687 C C . ALA A 1 84 ? 13.161 6.715 -4.150 1.00 93.00 84 ALA A C 1
ATOM 689 O O . ALA A 1 84 ? 12.381 6.005 -3.513 1.00 93.00 84 ALA A O 1
ATOM 690 N N . MET A 1 85 ? 12.989 8.032 -4.272 1.00 91.25 85 MET A N 1
ATOM 691 C CA . MET A 1 85 ? 11.770 8.704 -3.833 1.00 91.25 85 MET A CA 1
ATOM 692 C C . MET A 1 85 ? 10.620 8.308 -4.761 1.00 91.25 85 MET A C 1
ATOM 694 O O . MET A 1 85 ? 10.585 8.713 -5.924 1.00 91.25 85 MET A O 1
ATOM 698 N N . ILE A 1 86 ? 9.698 7.492 -4.250 1.00 94.69 86 ILE A N 1
ATOM 699 C CA . ILE A 1 86 ? 8.494 7.089 -4.981 1.00 94.69 86 ILE A CA 1
ATOM 700 C C . ILE A 1 86 ? 7.424 8.167 -4.762 1.00 94.69 86 ILE A C 1
ATOM 702 O O . ILE A 1 86 ? 7.212 8.563 -3.611 1.00 94.69 86 ILE A O 1
ATOM 706 N N . PRO A 1 87 ? 6.750 8.657 -5.817 1.00 97.06 87 PRO A N 1
ATOM 707 C CA . PRO A 1 87 ? 5.611 9.557 -5.669 1.00 97.06 87 PRO A CA 1
ATOM 708 C C . PRO A 1 87 ? 4.511 8.941 -4.801 1.00 97.06 87 PRO A C 1
ATOM 710 O O . PRO A 1 87 ? 4.245 7.739 -4.881 1.00 97.06 87 PRO A O 1
ATOM 713 N N . LEU A 1 88 ? 3.843 9.765 -3.995 1.00 98.12 88 LEU A N 1
ATOM 714 C CA . LEU A 1 88 ? 2.588 9.364 -3.366 1.00 98.12 88 LEU A CA 1
ATOM 715 C C . LEU A 1 88 ? 1.480 9.246 -4.410 1.00 98.12 88 LEU A C 1
ATOM 717 O O . LEU A 1 88 ? 1.436 10.005 -5.383 1.00 98.12 88 LEU A O 1
ATOM 721 N N . ARG A 1 89 ? 0.526 8.349 -4.158 1.00 97.88 89 ARG A N 1
ATOM 722 C CA . ARG A 1 89 ? -0.753 8.394 -4.864 1.00 97.88 89 ARG A CA 1
ATOM 723 C C . ARG A 1 89 ? -1.474 9.696 -4.534 1.00 97.88 89 ARG A C 1
ATOM 725 O O . ARG A 1 89 ? -1.424 10.194 -3.410 1.00 97.88 89 ARG A O 1
ATOM 732 N N . LYS A 1 90 ? -2.171 10.249 -5.526 1.00 98.38 90 LYS A N 1
ATOM 733 C CA . LYS A 1 90 ? -2.916 11.504 -5.378 1.00 98.38 90 LYS A CA 1
ATOM 734 C C . LYS A 1 90 ? -3.909 11.409 -4.212 1.00 98.38 90 LYS A C 1
ATOM 736 O O . LYS A 1 90 ? -4.785 10.545 -4.232 1.00 98.38 90 LYS A O 1
ATOM 741 N N . GLY A 1 91 ? -3.790 12.326 -3.251 1.00 98.44 91 GLY A N 1
ATOM 742 C CA . GLY A 1 91 ? -4.646 12.401 -2.064 1.00 98.44 91 GLY A CA 1
ATOM 743 C C . GLY A 1 91 ? -4.224 11.500 -0.899 1.00 98.44 91 GLY A C 1
ATOM 744 O O . GLY A 1 91 ? -4.943 11.455 0.096 1.00 98.44 91 GLY A O 1
ATOM 745 N N . ALA A 1 92 ? -3.113 10.758 -1.009 1.00 98.56 92 ALA A N 1
ATOM 746 C CA . ALA A 1 92 ? -2.691 9.828 0.038 1.00 98.56 92 ALA A CA 1
ATOM 747 C C . ALA A 1 92 ? -2.328 10.539 1.339 1.00 98.56 92 ALA A C 1
ATOM 749 O O . ALA A 1 92 ? -2.806 10.161 2.404 1.00 98.56 92 ALA A O 1
ATOM 750 N N . GLN A 1 93 ? -1.505 11.584 1.252 1.00 98.44 93 GLN A N 1
ATOM 751 C CA . GLN A 1 93 ? -1.045 12.319 2.425 1.00 98.44 93 GLN A CA 1
ATOM 752 C C . GLN A 1 93 ? -2.222 12.979 3.149 1.00 98.44 93 GLN A C 1
ATOM 754 O O . GLN A 1 93 ? -2.406 12.776 4.347 1.00 98.44 93 GLN A O 1
ATOM 759 N N . GLU A 1 94 ? -3.050 13.716 2.409 1.00 98.50 94 GLU A N 1
ATOM 760 C CA . GLU A 1 94 ? -4.213 14.422 2.939 1.00 98.50 94 GLU A CA 1
ATOM 761 C C . GLU A 1 94 ? -5.235 13.444 3.525 1.00 98.50 94 GLU A C 1
ATOM 763 O O . GLU A 1 94 ? -5.766 13.681 4.605 1.00 98.50 94 GLU A O 1
ATOM 768 N N . GLY A 1 95 ? -5.472 12.312 2.854 1.00 98.62 95 GLY A N 1
ATOM 769 C CA . GLY A 1 95 ? -6.382 11.278 3.338 1.00 98.62 95 GLY A CA 1
ATOM 770 C C . GLY A 1 95 ? -5.911 10.613 4.629 1.00 98.62 95 GLY A C 1
ATOM 771 O O . GLY A 1 95 ? -6.722 10.377 5.521 1.00 98.62 95 GLY A O 1
ATOM 772 N N . ILE A 1 96 ? -4.609 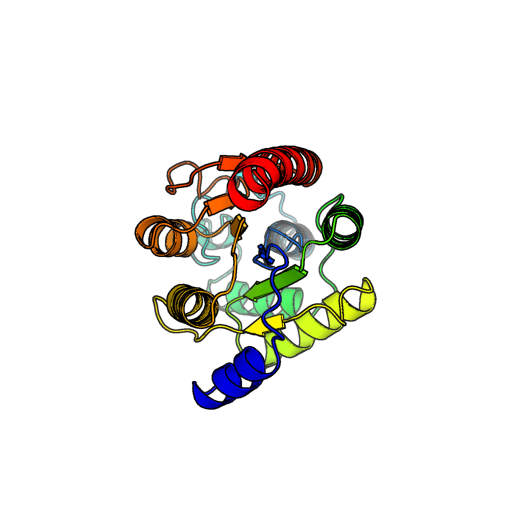10.347 4.760 1.00 98.69 96 ILE A N 1
ATOM 773 C CA . ILE A 1 96 ? -4.025 9.762 5.974 1.00 98.69 96 ILE A CA 1
ATOM 774 C C . ILE A 1 96 ? -4.151 10.723 7.160 1.00 98.69 96 ILE A C 1
ATOM 776 O O . ILE A 1 96 ? -4.616 10.311 8.226 1.00 98.69 96 ILE A O 1
ATOM 780 N N . PHE A 1 97 ? -3.787 11.997 6.977 1.00 98.50 97 PHE A N 1
ATOM 781 C CA . PHE A 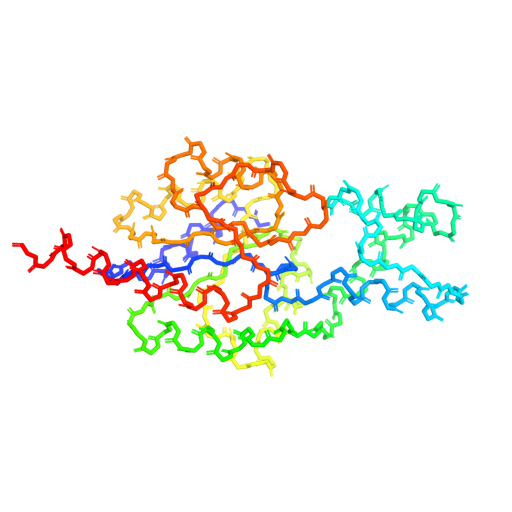1 97 ? -3.941 13.001 8.031 1.00 98.50 97 PHE A CA 1
ATOM 782 C C . PHE A 1 97 ? -5.406 13.201 8.409 1.00 98.50 97 PHE A C 1
ATOM 784 O O . PHE A 1 97 ? -5.729 13.184 9.593 1.00 98.50 97 PHE A O 1
ATOM 791 N N . TYR A 1 98 ? -6.305 13.267 7.426 1.00 98.31 98 TYR A N 1
ATOM 792 C CA . TYR A 1 98 ? -7.738 13.367 7.682 1.00 98.31 98 TYR A CA 1
ATOM 793 C C . TYR A 1 98 ? -8.255 12.209 8.548 1.00 98.31 98 TYR A C 1
ATOM 795 O O . TYR A 1 98 ? -8.927 12.435 9.551 1.00 98.31 98 TYR A O 1
ATOM 803 N N . MET A 1 99 ? -7.905 10.957 8.226 1.00 97.94 99 MET A N 1
ATOM 804 C CA . MET A 1 99 ? -8.304 9.801 9.043 1.00 97.94 99 MET A CA 1
ATOM 805 C C . MET A 1 99 ? -7.796 9.912 10.488 1.00 97.94 99 MET A C 1
ATOM 807 O O . MET A 1 99 ? -8.523 9.574 11.426 1.00 97.94 99 MET A O 1
ATOM 811 N N . GLN A 1 100 ? -6.570 10.408 10.678 1.00 96.69 100 GLN A N 1
ATOM 812 C CA . GLN A 1 100 ? -5.999 10.638 12.003 1.00 96.69 100 GLN A CA 1
ATOM 813 C C . GLN A 1 100 ? -6.738 11.741 12.775 1.00 96.69 100 GLN A C 1
ATOM 815 O O . GL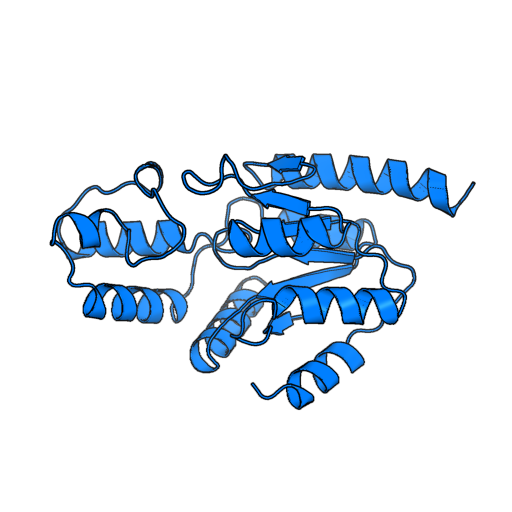N A 1 100 ? -7.037 11.564 13.958 1.00 96.69 100 GLN A O 1
ATOM 820 N N . GLU A 1 101 ? -7.070 12.851 12.115 1.00 96.81 101 GLU A N 1
ATOM 821 C CA . GLU A 1 101 ? -7.857 13.956 12.680 1.00 96.81 101 GLU A CA 1
ATOM 822 C C . GLU A 1 101 ? -9.263 13.506 13.099 1.00 96.81 101 GLU A C 1
ATOM 824 O O . GLU A 1 101 ? -9.755 13.920 14.148 1.00 96.81 101 GLU A O 1
ATOM 829 N N . GLN A 1 102 ? -9.870 12.573 12.357 1.00 95.69 102 GLN A N 1
ATOM 830 C CA . GLN A 1 102 ? -11.135 11.917 12.723 1.00 95.69 102 GLN A CA 1
ATOM 831 C C . GLN A 1 102 ? -10.986 10.880 13.857 1.00 95.69 102 GLN A C 1
ATOM 833 O O . GLN A 1 102 ? -11.904 10.110 14.149 1.00 95.69 102 GLN A O 1
ATOM 838 N N . GLY A 1 103 ? -9.826 10.841 14.518 1.00 93.94 103 GLY A N 1
ATOM 839 C CA . GLY A 1 103 ? -9.577 10.031 15.703 1.00 93.94 103 GLY A CA 1
ATOM 840 C C . GLY A 1 103 ? -9.207 8.578 15.419 1.00 93.94 103 GLY A C 1
ATOM 841 O O . GLY A 1 103 ? -9.132 7.792 16.368 1.00 93.94 103 GLY A O 1
ATOM 842 N N . ALA A 1 104 ? -8.957 8.203 14.161 1.00 95.88 104 ALA A N 1
ATOM 843 C CA . ALA A 1 104 ? -8.405 6.892 13.846 1.00 95.88 104 ALA A CA 1
ATOM 844 C C . ALA A 1 104 ? -6.891 6.853 14.089 1.00 95.88 104 ALA A C 1
ATOM 846 O O . ALA A 1 104 ? -6.175 7.848 13.999 1.00 95.88 104 ALA A O 1
ATOM 847 N N . GLN A 1 105 ? -6.382 5.668 14.388 1.00 95.69 105 GLN A N 1
ATOM 848 C CA . GLN A 1 105 ? -4.961 5.375 14.327 1.00 95.69 105 GLN A CA 1
ATOM 849 C C . GLN A 1 105 ? -4.660 4.778 12.952 1.00 95.69 105 GLN A C 1
ATOM 851 O O . GLN A 1 105 ? -5.198 3.730 12.598 1.00 95.69 105 GLN A O 1
ATOM 856 N N . VAL A 1 106 ? -3.801 5.432 12.176 1.00 97.25 106 VAL A N 1
ATOM 857 C CA . VAL A 1 106 ? -3.349 4.908 10.882 1.00 97.25 106 VAL A CA 1
ATOM 858 C C . VAL A 1 106 ? -2.039 4.150 11.080 1.00 97.25 106 VAL A C 1
ATOM 860 O O . VAL A 1 106 ? -1.162 4.604 11.812 1.00 97.25 106 VAL A O 1
ATOM 863 N N . MET A 1 107 ? -1.913 2.983 10.455 1.00 97.62 107 MET A N 1
ATOM 864 C CA . MET A 1 107 ? -0.716 2.146 10.497 1.00 97.62 107 MET A CA 1
ATOM 865 C C . MET A 1 107 ? -0.361 1.659 9.096 1.00 97.62 107 MET A C 1
ATOM 867 O O . MET A 1 107 ? -1.229 1.212 8.347 1.00 97.62 107 MET A O 1
ATOM 871 N N . PHE A 1 108 ? 0.929 1.655 8.779 1.00 98.00 108 PHE A N 1
ATOM 872 C CA . PHE A 1 108 ? 1.455 1.022 7.578 1.00 98.00 108 PHE A CA 1
ATOM 873 C C . PHE A 1 108 ? 1.844 -0.429 7.858 1.00 98.00 108 PHE A C 1
ATOM 875 O O . PHE A 1 108 ? 2.604 -0.708 8.787 1.00 98.00 108 PHE A O 1
ATOM 882 N N . LEU A 1 109 ? 1.358 -1.353 7.031 1.00 97.44 109 LEU A N 1
ATOM 883 C CA . LEU A 1 109 ? 1.672 -2.777 7.105 1.00 97.44 109 LEU A CA 1
ATOM 884 C C . LEU A 1 109 ? 2.099 -3.293 5.730 1.00 97.44 109 LEU A C 1
ATOM 886 O O . LEU A 1 109 ? 1.270 -3.550 4.860 1.00 97.44 109 LEU A O 1
ATOM 890 N N . THR A 1 110 ? 3.399 -3.511 5.556 1.00 96.25 110 THR A N 1
ATOM 891 C CA . THR A 1 110 ? 4.018 -3.910 4.279 1.00 96.25 110 THR A CA 1
ATOM 892 C C . THR A 1 110 ? 4.793 -5.228 4.415 1.00 96.25 110 THR A C 1
ATOM 894 O O . THR A 1 110 ? 4.967 -5.728 5.524 1.00 96.25 110 THR A O 1
ATOM 897 N N . LYS A 1 111 ? 5.258 -5.816 3.303 1.00 93.06 111 LYS A N 1
ATOM 898 C CA . LYS A 1 111 ? 6.212 -6.947 3.283 1.00 93.06 111 LYS A CA 1
ATOM 899 C C . LYS A 1 111 ? 7.428 -6.563 2.437 1.00 93.06 111 LYS A C 1
ATOM 901 O O . LYS A 1 111 ? 7.337 -6.511 1.213 1.00 93.06 111 LYS A O 1
ATOM 906 N N . ARG A 1 112 ? 8.577 -6.297 3.063 1.00 89.00 112 ARG A N 1
ATOM 907 C CA . ARG A 1 112 ? 9.798 -5.812 2.387 1.00 89.00 112 ARG A CA 1
ATOM 908 C C . ARG A 1 112 ? 11.062 -6.487 2.914 1.00 89.00 112 ARG A C 1
ATOM 910 O O . ARG A 1 112 ? 11.129 -6.940 4.054 1.00 89.00 112 ARG A O 1
ATOM 917 N N . THR A 1 113 ? 12.107 -6.515 2.088 1.00 87.62 113 THR A N 1
ATOM 918 C CA . THR A 1 113 ? 13.467 -6.806 2.570 1.00 87.62 113 THR A CA 1
ATOM 919 C C . THR A 1 113 ? 14.010 -5.613 3.362 1.00 87.62 113 THR A C 1
ATOM 921 O O . THR A 1 113 ? 13.561 -4.486 3.160 1.00 87.62 113 THR A O 1
ATOM 924 N N . ILE A 1 114 ? 15.001 -5.840 4.231 1.00 83.44 114 ILE A N 1
ATOM 925 C CA . ILE A 1 114 ? 15.504 -4.813 5.165 1.00 83.44 114 ILE A CA 1
ATOM 926 C C . ILE A 1 114 ? 15.962 -3.523 4.461 1.00 83.44 114 ILE A C 1
ATOM 928 O O . ILE A 1 114 ? 15.590 -2.428 4.858 1.00 83.44 114 ILE A O 1
ATOM 932 N N . TYR A 1 115 ? 16.666 -3.640 3.334 1.00 81.75 115 TYR A N 1
ATOM 933 C CA . TYR A 1 115 ? 17.151 -2.473 2.589 1.00 81.75 115 TYR A CA 1
ATOM 934 C C . TYR A 1 115 ? 16.034 -1.670 1.910 1.00 81.75 115 TYR A C 1
ATOM 936 O O . TYR A 1 115 ? 16.204 -0.491 1.620 1.00 81.75 115 TYR A O 1
ATOM 944 N N . ILE A 1 116 ? 14.912 -2.317 1.586 1.00 90.00 116 ILE A N 1
ATOM 945 C CA . ILE A 1 116 ? 13.752 -1.650 0.981 1.00 90.00 116 ILE A CA 1
ATOM 946 C C . ILE A 1 116 ? 12.882 -1.028 2.081 1.00 90.00 116 ILE A C 1
ATOM 948 O O . ILE A 1 116 ? 12.254 0.003 1.861 1.00 90.00 116 ILE A O 1
ATOM 952 N N . GLU A 1 117 ? 12.864 -1.625 3.272 1.00 92.81 117 GLU A N 1
ATOM 953 C CA . GLU A 1 117 ? 12.203 -1.068 4.449 1.00 92.81 117 GLU A CA 1
ATOM 954 C C . GLU A 1 117 ? 12.777 0.299 4.841 1.00 92.81 117 GLU A C 1
ATOM 956 O O . GLU A 1 117 ? 12.016 1.248 5.011 1.00 92.81 117 GLU A O 1
ATOM 961 N N . GLU A 1 118 ? 14.103 0.423 4.943 1.00 94.00 118 GLU A N 1
ATOM 962 C CA . GLU A 1 118 ? 14.755 1.693 5.294 1.00 94.00 118 GLU A CA 1
ATOM 963 C C . GLU A 1 118 ? 14.435 2.798 4.279 1.00 94.00 118 GLU A C 1
ATOM 965 O O . GLU A 1 118 ? 14.115 3.926 4.657 1.00 94.00 118 GLU A O 1
ATOM 970 N N . ALA A 1 119 ? 14.451 2.463 2.985 1.00 94.44 119 ALA A N 1
ATOM 971 C CA . ALA A 1 119 ? 14.072 3.394 1.929 1.00 94.44 119 ALA A CA 1
ATOM 972 C C . ALA A 1 119 ? 12.596 3.810 2.023 1.00 94.44 119 ALA A C 1
ATOM 974 O O . ALA A 1 119 ? 12.284 4.990 1.883 1.00 94.44 119 ALA A O 1
ATOM 975 N N . ALA A 1 120 ? 11.692 2.871 2.318 1.00 95.31 120 ALA A N 1
ATOM 976 C CA . ALA A 1 120 ? 10.275 3.170 2.505 1.00 95.31 120 ALA A CA 1
ATOM 977 C C . ALA A 1 120 ? 10.042 4.103 3.704 1.00 95.31 120 ALA A C 1
ATOM 979 O O . ALA A 1 120 ? 9.328 5.092 3.567 1.00 95.31 120 ALA A O 1
ATOM 980 N N . LYS A 1 121 ? 10.691 3.845 4.848 1.00 95.88 121 LYS A N 1
ATOM 981 C CA . LYS A 1 121 ? 10.641 4.723 6.032 1.00 95.88 121 LYS A CA 1
ATOM 982 C C . LYS A 1 121 ? 11.164 6.124 5.720 1.00 95.88 121 LYS A C 1
ATOM 984 O O . LYS A 1 121 ? 10.524 7.110 6.076 1.00 95.88 121 LYS A O 1
ATOM 989 N N . LYS A 1 122 ? 12.284 6.221 4.996 1.00 96.00 122 LYS A N 1
ATOM 990 C CA . LYS A 1 122 ? 12.823 7.507 4.535 1.00 96.00 122 LYS A CA 1
ATOM 991 C C . LYS A 1 122 ? 11.836 8.238 3.622 1.00 96.00 122 LYS A C 1
ATOM 993 O O . LYS A 1 122 ? 11.625 9.431 3.806 1.00 96.00 122 LYS A O 1
ATOM 998 N N . ASN A 1 123 ? 11.214 7.538 2.674 1.00 96.00 123 ASN A N 1
ATOM 999 C CA . ASN A 1 123 ? 10.206 8.127 1.792 1.00 96.00 123 ASN A CA 1
ATOM 1000 C C . ASN A 1 123 ? 8.999 8.637 2.583 1.00 96.00 123 ASN A C 1
ATOM 1002 O O . ASN A 1 123 ? 8.594 9.774 2.378 1.00 96.00 123 ASN A O 1
ATOM 1006 N N . LEU A 1 124 ? 8.467 7.851 3.524 1.00 97.56 124 LEU A N 1
ATOM 1007 C CA . LEU A 1 124 ? 7.382 8.293 4.405 1.00 97.56 124 LEU A CA 1
ATOM 1008 C C . LEU A 1 124 ? 7.767 9.562 5.174 1.00 97.56 124 LEU A C 1
ATOM 1010 O O . LEU A 1 124 ? 7.001 10.520 5.177 1.00 97.56 124 LEU A O 1
ATOM 1014 N N . ALA A 1 125 ? 8.969 9.613 5.754 1.00 97.44 125 ALA A N 1
ATOM 1015 C CA . ALA A 1 125 ? 9.457 10.792 6.469 1.00 97.44 125 ALA A CA 1
ATOM 1016 C C . ALA A 1 125 ? 9.532 12.047 5.578 1.00 97.44 125 ALA A C 1
ATOM 1018 O O . ALA A 1 125 ? 9.144 13.124 6.021 1.00 97.44 125 ALA A O 1
ATOM 1019 N N . LEU A 1 126 ? 9.952 11.915 4.313 1.00 96.75 126 LEU A N 1
ATOM 1020 C CA . LEU A 1 126 ? 9.979 13.033 3.354 1.00 96.75 126 LEU A CA 1
ATOM 1021 C C . LEU A 1 126 ? 8.585 13.607 3.057 1.00 96.75 126 LEU A C 1
ATOM 1023 O O . LEU A 1 126 ? 8.474 14.784 2.727 1.00 96.75 126 LEU A O 1
ATOM 1027 N N . TYR A 1 127 ? 7.535 12.798 3.202 1.00 97.44 127 TYR A N 1
ATOM 1028 C CA . TYR A 1 127 ? 6.143 13.228 3.069 1.00 97.44 127 TYR A CA 1
ATOM 1029 C C . TYR A 1 127 ? 5.483 13.570 4.417 1.00 97.44 127 TYR A C 1
ATOM 1031 O O . TYR A 1 127 ? 4.263 13.677 4.495 1.00 97.44 127 TYR A O 1
ATOM 1039 N N . GLY A 1 128 ? 6.249 13.706 5.505 1.00 97.50 128 GLY A N 1
ATOM 1040 C CA . GLY A 1 128 ? 5.691 13.972 6.838 1.00 97.50 128 GLY A CA 1
ATOM 1041 C C . GLY A 1 128 ? 4.890 12.803 7.429 1.00 97.50 128 GLY A C 1
ATOM 1042 O O . GLY A 1 128 ? 4.139 12.989 8.376 1.00 97.50 128 GLY A O 1
ATOM 1043 N N . LEU A 1 129 ? 5.046 11.594 6.885 1.00 97.88 129 LEU A N 1
ATOM 1044 C CA . LEU A 1 129 ? 4.377 10.367 7.331 1.00 97.88 129 LEU A CA 1
ATOM 1045 C C . LEU A 1 129 ? 5.309 9.452 8.150 1.00 97.88 129 LEU A C 1
ATOM 1047 O O . LEU A 1 129 ? 4.992 8.288 8.382 1.00 97.88 129 LEU A O 1
ATOM 1051 N N . GLY A 1 130 ? 6.483 9.950 8.555 1.00 96.75 130 GLY A N 1
ATOM 1052 C CA . GLY A 1 130 ? 7.524 9.160 9.226 1.00 96.75 130 GLY A CA 1
ATOM 1053 C C . GLY A 1 130 ? 7.170 8.707 10.645 1.00 96.75 130 GLY A C 1
ATOM 1054 O O . GLY A 1 130 ? 7.666 7.672 11.082 1.00 96.75 130 GLY A O 1
ATOM 1055 N N . ASP A 1 131 ? 6.292 9.443 11.328 1.00 95.81 131 ASP A N 1
ATOM 1056 C CA . ASP A 1 131 ? 5.909 9.176 12.723 1.00 95.81 131 ASP A CA 1
ATOM 1057 C C . ASP A 1 131 ? 4.735 8.193 12.854 1.00 95.81 131 ASP A C 1
ATOM 1059 O O . ASP A 1 131 ? 4.371 7.780 13.957 1.00 95.81 131 ASP A O 1
ATOM 1063 N N . PHE A 1 132 ? 4.126 7.793 11.735 1.00 95.38 132 PHE A N 1
ATOM 1064 C CA . PHE A 1 132 ? 3.054 6.806 11.753 1.00 95.38 132 PHE A CA 1
ATOM 1065 C C . PHE A 1 132 ? 3.615 5.407 12.043 1.00 95.38 132 PHE A C 1
ATOM 1067 O O . PHE A 1 132 ? 4.666 5.037 11.507 1.00 95.38 132 PHE A O 1
ATOM 1074 N N . PRO A 1 133 ? 2.902 4.580 12.833 1.00 95.25 133 PRO A N 1
ATOM 1075 C CA . PRO A 1 133 ? 3.276 3.193 13.062 1.00 95.25 133 PRO A CA 1
ATOM 1076 C C . PRO A 1 133 ? 3.552 2.451 11.753 1.00 95.25 133 PRO A C 1
ATOM 1078 O O . PRO A 1 133 ? 2.696 2.367 10.872 1.00 95.25 133 PRO A O 1
ATOM 1081 N N . PHE A 1 134 ? 4.747 1.879 11.652 1.00 95.06 134 PHE A N 1
ATOM 1082 C CA . PHE A 1 134 ? 5.205 1.131 10.490 1.00 95.06 134 PHE A CA 1
ATOM 1083 C C . PHE A 1 134 ? 5.560 -0.291 10.911 1.00 95.06 134 PHE A C 1
ATOM 1085 O O . PHE A 1 134 ? 6.425 -0.495 11.765 1.00 95.06 134 PHE A O 1
ATOM 1092 N N . VAL A 1 135 ? 4.948 -1.280 10.264 1.00 95.00 135 VAL A N 1
ATOM 1093 C CA . VAL A 1 135 ? 5.209 -2.699 10.504 1.00 95.00 135 VAL A CA 1
ATOM 1094 C C . VAL A 1 135 ? 5.643 -3.375 9.207 1.00 95.00 135 VAL A C 1
ATOM 1096 O O . VAL A 1 135 ? 4.901 -3.416 8.222 1.00 95.00 135 VAL A O 1
ATOM 1099 N N . ASN A 1 136 ? 6.847 -3.952 9.217 1.00 94.62 136 ASN A N 1
ATOM 1100 C CA . ASN A 1 136 ? 7.297 -4.860 8.168 1.00 94.62 136 ASN A CA 1
ATOM 1101 C C . ASN A 1 136 ? 6.943 -6.298 8.559 1.00 94.62 136 ASN A C 1
ATOM 1103 O O . ASN A 1 136 ? 7.548 -6.882 9.457 1.00 94.62 136 ASN A O 1
ATOM 1107 N N . ALA A 1 137 ? 5.938 -6.862 7.901 1.00 93.44 137 ALA A N 1
ATOM 1108 C CA . ALA A 1 137 ? 5.509 -8.229 8.135 1.00 93.44 137 ALA A CA 1
ATOM 1109 C C . ALA A 1 137 ? 6.581 -9.245 7.687 1.00 93.44 137 ALA A C 1
ATOM 1111 O O . ALA A 1 137 ? 7.368 -8.969 6.774 1.00 93.44 137 ALA A O 1
ATOM 1112 N N . PRO A 1 138 ? 6.589 -10.458 8.274 1.00 89.50 138 PRO A N 1
ATOM 1113 C CA . PRO A 1 138 ? 7.434 -11.545 7.800 1.00 89.50 138 PRO A CA 1
ATOM 1114 C C . PRO A 1 138 ? 7.213 -11.813 6.310 1.00 89.50 138 PRO A C 1
ATOM 1116 O O . PRO A 1 138 ? 6.095 -11.706 5.800 1.00 89.50 138 PRO A O 1
ATOM 1119 N N . PHE A 1 139 ? 8.281 -12.210 5.618 1.00 85.88 139 PHE A N 1
ATOM 1120 C CA . PHE A 1 139 ? 8.228 -12.489 4.181 1.00 85.88 139 PHE A CA 1
ATOM 1121 C C . PHE A 1 139 ? 7.550 -13.831 3.851 1.00 85.88 139 PHE A C 1
ATOM 1123 O O . PHE A 1 139 ? 7.282 -14.122 2.688 1.00 85.88 139 PHE A O 1
ATOM 1130 N N . GLU A 1 140 ? 7.264 -14.655 4.862 1.00 87.69 140 GLU A N 1
ATOM 1131 C CA . GLU A 1 140 ? 6.498 -15.887 4.698 1.00 87.69 140 GLU A CA 1
ATOM 1132 C C . GLU A 1 140 ? 5.025 -15.626 4.341 1.00 87.69 140 GLU A C 1
ATOM 1134 O O . GLU A 1 140 ? 4.452 -14.551 4.567 1.00 87.69 140 GLU A O 1
ATOM 1139 N N . ARG A 1 141 ? 4.387 -16.650 3.769 1.00 84.12 141 ARG A N 1
ATOM 1140 C CA . ARG A 1 141 ? 2.945 -16.645 3.514 1.00 84.12 141 ARG A CA 1
ATOM 1141 C C . ARG A 1 141 ? 2.184 -16.425 4.829 1.00 84.12 141 ARG A C 1
ATOM 1143 O O . ARG A 1 141 ? 2.585 -16.969 5.854 1.00 84.12 141 ARG A O 1
ATOM 1150 N N . GLY A 1 142 ? 1.134 -15.600 4.817 1.00 88.50 142 GLY A N 1
ATOM 1151 C CA . GLY A 1 142 ? 0.432 -15.215 6.046 1.00 88.50 142 GLY A CA 1
ATOM 1152 C C . GLY A 1 142 ? 1.201 -14.246 6.961 1.00 88.50 142 GLY A C 1
ATOM 1153 O O . GLY A 1 142 ? 0.785 -14.009 8.090 1.00 88.50 142 GLY A O 1
ATOM 1154 N N . GLY A 1 143 ? 2.312 -13.636 6.525 1.00 91.56 143 GLY A N 1
ATOM 1155 C CA . GLY A 1 143 ? 3.048 -12.682 7.369 1.00 91.56 143 GLY A CA 1
ATOM 1156 C C . GLY A 1 143 ? 2.190 -11.509 7.879 1.00 91.56 143 GLY A C 1
ATOM 1157 O O . GLY A 1 143 ? 2.209 -11.199 9.070 1.00 91.56 143 GLY A O 1
ATOM 1158 N N . LYS A 1 144 ? 1.392 -10.884 6.997 1.00 95.12 144 LYS A N 1
ATOM 1159 C CA . LYS A 1 144 ? 0.453 -9.809 7.377 1.00 95.12 144 LYS A CA 1
ATOM 1160 C C . LYS A 1 144 ? -0.700 -10.338 8.225 1.00 95.12 144 LYS A C 1
ATOM 1162 O O . LYS A 1 144 ? -1.038 -9.722 9.228 1.00 95.12 144 LYS A O 1
ATOM 1167 N N . GLU A 1 145 ? -1.234 -11.505 7.866 1.00 93.38 145 GLU A N 1
ATOM 1168 C CA . GLU A 1 145 ? -2.257 -12.221 8.637 1.00 93.38 145 GLU A CA 1
ATOM 1169 C C . GLU A 1 145 ? -1.839 -12.356 10.108 1.00 93.38 145 GLU A C 1
ATOM 1171 O O . GLU A 1 145 ? -2.581 -11.990 11.019 1.00 93.38 145 GLU A O 1
ATOM 1176 N N . ARG A 1 146 ? -0.608 -12.819 10.353 1.00 92.62 146 ARG A N 1
ATOM 1177 C CA . ARG A 1 146 ? -0.086 -13.016 11.708 1.00 92.62 146 ARG A CA 1
ATOM 1178 C C . ARG A 1 146 ? 0.008 -11.705 12.490 1.00 92.62 146 ARG A C 1
ATOM 1180 O O . ARG A 1 146 ? -0.300 -11.689 13.682 1.00 92.62 146 ARG A O 1
ATOM 1187 N N . VAL A 1 147 ? 0.396 -10.612 11.829 1.00 94.31 147 VAL A N 1
ATOM 1188 C CA . VAL A 1 147 ? 0.408 -9.269 12.429 1.00 94.31 147 VAL A CA 1
ATOM 1189 C C . VAL A 1 147 ? -1.008 -8.832 12.809 1.00 94.31 147 VAL A C 1
ATOM 1191 O O . VAL A 1 147 ? -1.243 -8.478 13.964 1.00 94.31 147 VAL A O 1
ATOM 1194 N N . LEU A 1 148 ? -1.961 -8.912 11.877 1.00 94.81 148 LEU A N 1
ATOM 1195 C CA . LEU A 1 148 ? -3.352 -8.509 12.108 1.00 94.81 148 LEU A CA 1
ATOM 1196 C C . LEU A 1 148 ? -4.008 -9.346 13.215 1.00 94.81 148 LEU A C 1
ATOM 1198 O O . LEU A 1 148 ? -4.643 -8.792 14.111 1.00 94.81 148 LEU A O 1
ATOM 1202 N N . ARG A 1 149 ? -3.781 -10.668 13.224 1.00 93.50 149 ARG A N 1
ATOM 1203 C CA . ARG A 1 149 ? -4.242 -11.572 14.291 1.00 93.50 149 ARG A CA 1
ATOM 1204 C C . ARG A 1 149 ? -3.733 -11.123 15.654 1.00 93.50 149 ARG A C 1
ATOM 1206 O O . ARG A 1 149 ? -4.490 -11.106 16.618 1.00 93.50 149 ARG A O 1
ATOM 1213 N N . ARG A 1 150 ? -2.451 -10.764 15.744 1.00 91.56 150 ARG A N 1
ATOM 1214 C CA . ARG A 1 150 ? -1.840 -10.322 17.000 1.00 91.56 150 ARG A CA 1
ATOM 1215 C C . ARG A 1 150 ? -2.395 -8.986 17.465 1.00 91.56 150 ARG A C 1
ATOM 1217 O O . ARG A 1 150 ? -2.694 -8.861 18.646 1.00 91.56 150 ARG A O 1
ATOM 1224 N N . LEU A 1 151 ? -2.570 -8.025 16.560 1.00 92.50 151 LEU A N 1
ATOM 1225 C CA . LEU A 1 151 ? -3.244 -6.765 16.877 1.00 92.50 151 LEU A CA 1
ATOM 1226 C C . LEU A 1 151 ? -4.644 -7.042 17.442 1.00 92.50 151 LEU A C 1
ATOM 1228 O O . LEU A 1 151 ? -4.968 -6.573 18.530 1.00 92.50 151 LEU A O 1
ATOM 1232 N N . TYR A 1 152 ? -5.434 -7.875 16.765 1.00 91.69 152 TYR A N 1
ATOM 1233 C CA . TYR A 1 152 ? -6.774 -8.247 17.217 1.00 91.69 152 TYR A CA 1
ATOM 1234 C C . TYR A 1 152 ? -6.781 -8.922 18.595 1.00 91.69 152 TYR A C 1
ATOM 1236 O O . TYR A 1 152 ? -7.548 -8.522 19.465 1.00 91.69 152 TYR A O 1
ATOM 1244 N N . MET A 1 153 ? -5.885 -9.885 18.843 1.00 91.50 153 MET A N 1
ATOM 1245 C CA . MET A 1 153 ? -5.756 -10.538 20.156 1.00 91.50 153 MET A CA 1
ATOM 1246 C C . MET A 1 153 ? -5.373 -9.562 21.277 1.00 91.50 153 MET A C 1
ATOM 1248 O O . MET A 1 153 ? -5.712 -9.800 22.431 1.00 91.50 153 MET A O 1
ATOM 1252 N N . LYS A 1 154 ? -4.701 -8.452 20.952 1.00 90.62 154 LYS A N 1
ATOM 1253 C CA . LYS A 1 154 ? -4.414 -7.362 21.896 1.00 90.62 154 LYS A CA 1
ATOM 1254 C C . LYS A 1 154 ? -5.584 -6.385 22.083 1.00 90.62 154 LYS A C 1
ATOM 1256 O O . LYS A 1 154 ? -5.427 -5.380 22.768 1.00 90.62 154 LYS A O 1
ATOM 1261 N N . GLY A 1 155 ? -6.739 -6.649 21.473 1.00 90.31 155 GLY A N 1
ATOM 1262 C CA . GLY A 1 155 ? -7.921 -5.790 21.538 1.00 90.31 155 GLY A CA 1
ATOM 1263 C C . GLY A 1 155 ? -7.937 -4.664 20.504 1.00 90.31 155 GLY A C 1
ATOM 1264 O O . GLY A 1 155 ? -8.732 -3.735 20.638 1.00 90.31 155 GLY A O 1
ATOM 1265 N N . ALA A 1 156 ? -7.079 -4.714 19.478 1.00 91.62 156 ALA A N 1
ATOM 1266 C CA . ALA A 1 156 ? -7.097 -3.720 18.413 1.00 91.62 156 ALA A CA 1
ATOM 1267 C C . ALA A 1 156 ? -8.414 -3.761 17.636 1.00 91.62 156 ALA A C 1
ATOM 1269 O O . ALA A 1 156 ? -8.856 -4.815 17.172 1.00 91.62 156 ALA A O 1
ATOM 1270 N N . ARG A 1 157 ? -8.991 -2.583 17.404 1.00 92.62 157 ARG A N 1
ATOM 1271 C CA . ARG A 1 157 ? -10.203 -2.420 16.605 1.00 92.62 157 ARG A CA 1
ATOM 1272 C C . ARG A 1 157 ? -9.853 -2.042 15.169 1.00 92.62 157 ARG A C 1
ATOM 1274 O O . ARG A 1 157 ? -9.931 -0.875 14.793 1.00 92.62 157 ARG A O 1
ATOM 1281 N N . ILE A 1 158 ? -9.463 -3.027 14.367 1.00 94.38 158 ILE A N 1
ATOM 1282 C CA . ILE A 1 158 ? -9.177 -2.822 12.941 1.00 94.38 158 ILE A CA 1
ATOM 1283 C C . ILE A 1 158 ? -10.503 -2.605 12.207 1.00 94.38 158 ILE A C 1
ATOM 1285 O O . ILE A 1 158 ? -11.313 -3.523 12.098 1.00 94.38 158 ILE A O 1
ATOM 1289 N N . VAL A 1 159 ? -10.738 -1.384 11.730 1.00 96.06 159 VAL A N 1
ATOM 1290 C CA . VAL A 1 159 ? -11.966 -1.035 10.991 1.00 96.06 159 VAL A CA 1
ATOM 1291 C C . VAL A 1 159 ? -11.801 -1.165 9.487 1.00 96.06 159 VAL A C 1
ATOM 1293 O O . VAL A 1 159 ? -12.798 -1.214 8.770 1.00 96.06 159 VAL A O 1
ATOM 1296 N N . MET A 1 160 ? -10.555 -1.201 9.022 1.00 96.56 160 MET A N 1
ATOM 1297 C CA . MET A 1 160 ? -10.219 -1.232 7.611 1.00 96.56 160 MET A CA 1
ATOM 1298 C C . MET A 1 160 ? -8.795 -1.757 7.415 1.00 96.56 160 MET A C 1
ATOM 1300 O O . MET A 1 160 ? -7.858 -1.255 8.038 1.00 96.56 160 MET A O 1
ATOM 1304 N N . PHE A 1 161 ? -8.637 -2.732 6.524 1.00 98.38 161 PHE A N 1
ATOM 1305 C CA . PHE A 1 161 ? -7.360 -3.146 5.949 1.00 98.38 161 PHE A CA 1
ATOM 1306 C C . PHE A 1 161 ? -7.378 -2.876 4.441 1.00 98.38 161 PHE A C 1
ATOM 1308 O O . PHE A 1 161 ? -8.214 -3.442 3.737 1.00 98.38 161 PHE A O 1
ATOM 1315 N N . VAL A 1 162 ? -6.480 -2.015 3.958 1.00 98.69 162 VAL A N 1
ATOM 1316 C CA . VAL A 1 162 ? -6.385 -1.614 2.546 1.00 98.69 162 VAL A CA 1
ATOM 1317 C C . VAL A 1 162 ? -5.146 -2.232 1.910 1.00 98.69 162 VAL A C 1
ATOM 1319 O O . VAL A 1 162 ? -4.033 -2.001 2.380 1.00 98.69 162 VAL A O 1
ATOM 1322 N N . ASP A 1 163 ? -5.324 -2.993 0.834 1.00 98.62 163 ASP A N 1
ATOM 1323 C CA . ASP A 1 163 ? -4.235 -3.662 0.111 1.00 98.62 163 ASP A CA 1
ATOM 1324 C C . ASP A 1 163 ? -4.601 -3.774 -1.378 1.00 98.62 163 ASP A C 1
ATOM 1326 O O . ASP A 1 163 ? -5.778 -3.747 -1.754 1.00 98.62 163 ASP A O 1
ATOM 1330 N N . ASP A 1 164 ? -3.604 -3.896 -2.243 1.00 98.06 164 ASP A N 1
ATOM 1331 C CA . ASP A 1 164 ? -3.787 -4.144 -3.671 1.00 98.06 164 ASP A CA 1
ATOM 1332 C C . ASP A 1 164 ? -3.544 -5.628 -4.022 1.00 98.06 164 ASP A C 1
ATOM 1334 O O . ASP A 1 164 ? -3.994 -6.127 -5.058 1.00 98.06 164 ASP A O 1
ATOM 1338 N N . SER A 1 165 ? -2.835 -6.366 -3.170 1.00 96.94 165 SER A N 1
ATOM 1339 C CA . SER A 1 165 ? -2.315 -7.678 -3.507 1.00 96.94 165 SER A CA 1
ATOM 1340 C C . SER A 1 165 ? -3.362 -8.777 -3.302 1.00 96.94 165 SER A C 1
ATOM 1342 O O . SER A 1 165 ? -3.778 -9.023 -2.165 1.00 96.94 165 SER A O 1
ATOM 1344 N N . PRO A 1 166 ? -3.744 -9.535 -4.354 1.00 97.06 166 PRO A N 1
ATOM 1345 C CA . PRO A 1 166 ? -4.827 -10.520 -4.272 1.00 97.06 166 PRO A CA 1
ATOM 1346 C C . PRO A 1 166 ? -4.692 -11.536 -3.135 1.00 97.06 166 PRO A C 1
ATOM 1348 O O . PRO A 1 166 ? -5.679 -11.889 -2.502 1.00 97.06 166 PRO A O 1
ATOM 1351 N N . HIS A 1 167 ? -3.468 -11.993 -2.860 1.00 95.44 167 HIS A N 1
ATOM 1352 C CA . HIS A 1 167 ? -3.223 -12.999 -1.831 1.00 95.44 167 HIS A CA 1
ATOM 1353 C C . HIS A 1 167 ? -3.340 -12.431 -0.410 1.00 95.44 167 HIS A C 1
ATOM 1355 O O . HIS A 1 167 ? -3.844 -13.123 0.466 1.00 95.44 167 HIS A O 1
ATOM 1361 N N . ASN A 1 168 ? -2.923 -11.179 -0.176 1.00 96.06 168 ASN A N 1
ATOM 1362 C CA . ASN A 1 168 ? -3.113 -10.528 1.123 1.00 96.06 168 ASN A CA 1
ATOM 1363 C C . ASN A 1 168 ? -4.600 -10.236 1.361 1.00 96.06 168 ASN A C 1
ATOM 1365 O O . ASN A 1 168 ? -5.090 -10.455 2.463 1.00 96.06 168 ASN A O 1
ATOM 1369 N N . LEU A 1 169 ? -5.317 -9.782 0.326 1.00 97.38 169 LEU A N 1
ATOM 1370 C CA . LEU A 1 169 ? -6.762 -9.549 0.380 1.00 97.38 169 LEU A CA 1
ATOM 1371 C C . LEU A 1 169 ? -7.515 -10.832 0.744 1.00 97.38 169 LEU A C 1
ATOM 1373 O O . LEU A 1 169 ? -8.307 -10.842 1.680 1.00 97.38 169 LEU A O 1
ATOM 1377 N N . GLU A 1 170 ? -7.208 -11.934 0.059 1.00 96.81 170 GLU A N 1
ATOM 1378 C CA . GLU A 1 170 ? -7.805 -13.241 0.325 1.00 96.81 170 GLU A CA 1
ATOM 1379 C C . GLU A 1 170 ? -7.494 -13.773 1.726 1.00 96.81 170 GLU A C 1
ATOM 1381 O O . GLU A 1 170 ? -8.408 -14.202 2.432 1.00 96.81 170 GLU A O 1
ATOM 1386 N N . GLU A 1 171 ? -6.227 -13.739 2.142 1.00 95.19 171 GLU A N 1
ATOM 1387 C CA . GLU A 1 171 ? -5.813 -14.208 3.467 1.00 95.19 171 GLU A CA 1
ATOM 1388 C C . GLU A 1 171 ? -6.493 -13.393 4.576 1.00 95.19 171 GLU A C 1
ATOM 1390 O O . GLU A 1 171 ? -7.095 -13.982 5.472 1.00 95.19 171 GLU A O 1
ATOM 1395 N N . THR A 1 172 ? -6.486 -12.060 4.482 1.00 95.25 172 THR A N 1
ATOM 1396 C CA . THR A 1 172 ? -7.098 -11.180 5.487 1.00 95.25 172 THR A CA 1
ATOM 1397 C C . THR A 1 172 ? -8.624 -11.297 5.515 1.00 95.25 172 THR A C 1
ATOM 1399 O O . THR A 1 172 ? -9.212 -11.359 6.595 1.00 95.25 172 THR A O 1
ATOM 1402 N N . HIS A 1 173 ? -9.279 -11.398 4.354 1.00 96.44 173 HIS A N 1
ATOM 1403 C CA . HIS A 1 173 ? -10.736 -11.535 4.275 1.00 96.44 173 HIS A CA 1
ATOM 1404 C C . HIS A 1 173 ? -11.213 -12.845 4.920 1.00 96.44 173 HIS A C 1
ATOM 1406 O O . HIS A 1 173 ? -12.186 -12.857 5.670 1.00 96.44 173 HIS A O 1
ATOM 1412 N N . ARG A 1 174 ? -10.488 -13.958 4.722 1.00 96.19 174 ARG A N 1
ATOM 1413 C CA . ARG A 1 174 ? -10.802 -15.245 5.378 1.00 96.19 174 ARG A CA 1
ATOM 1414 C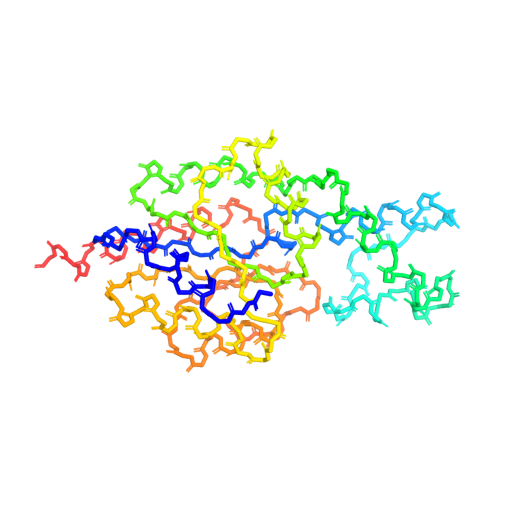 C . ARG A 1 174 ? -10.723 -15.196 6.906 1.00 96.19 174 ARG A C 1
ATOM 1416 O O . ARG A 1 174 ? -11.325 -16.040 7.561 1.00 96.19 174 ARG A O 1
ATOM 1423 N N . MET A 1 175 ? -9.994 -14.240 7.480 1.00 93.75 175 MET A N 1
ATOM 1424 C CA . MET A 1 175 ? -9.953 -14.045 8.932 1.00 93.75 175 MET A CA 1
ATOM 1425 C C . MET A 1 175 ? -11.171 -13.298 9.483 1.00 93.75 175 MET A C 1
ATOM 1427 O O . MET A 1 175 ? -11.301 -13.191 10.700 1.00 93.75 175 MET A O 1
ATOM 1431 N N . GLY A 1 176 ? -12.025 -12.751 8.614 1.00 94.81 176 GLY A N 1
ATOM 1432 C CA . GLY A 1 176 ? -13.157 -11.916 9.007 1.00 94.81 176 GLY A CA 1
ATOM 1433 C C . GLY A 1 176 ? -12.784 -10.469 9.338 1.00 94.81 176 GLY A C 1
ATOM 1434 O O . GLY A 1 176 ? -13.555 -9.787 10.011 1.00 94.81 176 GLY A O 1
ATOM 1435 N N . PHE A 1 177 ? -11.613 -9.987 8.905 1.00 94.56 177 PHE A N 1
ATOM 1436 C CA . PHE A 1 177 ? -11.292 -8.561 9.001 1.00 94.56 177 PHE A CA 1
ATOM 1437 C C . PHE A 1 177 ? -11.958 -7.771 7.868 1.00 94.56 177 PHE A C 1
ATOM 1439 O O . PHE A 1 177 ? -12.019 -8.291 6.756 1.00 94.56 177 PHE A O 1
ATOM 1446 N N . PRO A 1 178 ? -12.375 -6.510 8.101 1.00 95.62 178 PRO A N 1
ATOM 1447 C CA . PRO A 1 178 ? -12.868 -5.644 7.034 1.00 95.62 178 PRO A CA 1
ATOM 1448 C C . PRO A 1 178 ? -11.768 -5.347 6.007 1.00 95.62 178 PRO A C 1
ATOM 1450 O O . PRO A 1 178 ? -10.782 -4.670 6.319 1.00 95.62 178 PRO A O 1
ATOM 1453 N N . VAL A 1 179 ? -11.941 -5.835 4.781 1.00 98.25 179 VAL A N 1
ATOM 1454 C CA . VAL A 1 179 ? -10.980 -5.696 3.684 1.00 98.25 179 VAL A CA 1
ATOM 1455 C C . VAL A 1 179 ? -11.488 -4.711 2.641 1.00 98.25 179 VAL A C 1
ATOM 1457 O O . VAL A 1 179 ? -12.563 -4.873 2.062 1.00 98.25 179 VAL A O 1
ATOM 1460 N N . VAL A 1 180 ? -10.653 -3.720 2.344 1.00 98.69 180 VAL A N 1
ATOM 1461 C CA . VAL A 1 180 ? -10.851 -2.766 1.258 1.00 98.69 180 VAL A CA 1
ATOM 1462 C C . VAL A 1 180 ? -9.806 -3.034 0.190 1.00 98.69 180 VAL A C 1
ATOM 1464 O O . VAL A 1 180 ? -8.607 -2.877 0.406 1.00 98.69 180 VAL A O 1
ATOM 1467 N N . ARG A 1 181 ? -10.261 -3.442 -0.988 1.00 98.62 181 ARG A N 1
ATOM 1468 C CA . ARG A 1 181 ? -9.383 -3.623 -2.133 1.00 98.62 181 ARG A CA 1
ATOM 1469 C C . ARG A 1 181 ? -9.079 -2.276 -2.768 1.00 98.62 181 ARG A C 1
ATOM 1471 O O . ARG A 1 181 ? -9.993 -1.590 -3.227 1.00 98.62 181 ARG A O 1
ATOM 1478 N N . TRP A 1 182 ? -7.797 -1.940 -2.860 1.00 98.69 182 TRP A N 1
ATOM 1479 C CA . TRP A 1 182 ? -7.352 -0.874 -3.746 1.00 98.69 182 TRP A CA 1
ATOM 1480 C C . TRP A 1 182 ? -7.366 -1.382 -5.187 1.00 98.69 182 TRP A C 1
ATOM 1482 O O . TRP A 1 182 ? -6.645 -2.315 -5.532 1.00 98.69 182 TRP A O 1
ATOM 1492 N N . ASP A 1 183 ? -8.228 -0.825 -6.026 1.00 98.25 183 ASP A N 1
ATOM 1493 C CA . ASP A 1 183 ? -8.529 -1.361 -7.344 1.00 98.25 183 ASP A CA 1
ATOM 1494 C C . ASP A 1 183 ? -7.341 -1.260 -8.301 1.00 98.25 183 ASP A C 1
ATOM 1496 O O . ASP A 1 183 ? -6.943 -0.178 -8.729 1.00 98.25 183 ASP A O 1
ATOM 1500 N N . MET A 1 184 ? -6.849 -2.424 -8.720 1.00 97.75 184 MET A N 1
ATOM 1501 C CA . MET A 1 184 ? -5.783 -2.573 -9.704 1.00 97.75 184 MET A CA 1
ATOM 1502 C C . MET A 1 184 ? -6.237 -3.509 -10.833 1.00 97.75 184 MET A C 1
ATOM 1504 O O . MET A 1 184 ? -7.134 -4.337 -10.642 1.00 97.75 184 MET A O 1
ATOM 1508 N N . PRO A 1 185 ? -5.630 -3.436 -12.029 1.00 96.88 185 PRO A N 1
ATOM 1509 C CA . PRO A 1 185 ? -6.020 -4.289 -13.156 1.00 96.88 185 PRO A CA 1
ATOM 1510 C C . PRO A 1 185 ? -5.960 -5.796 -12.844 1.00 96.88 185 PRO A C 1
ATOM 1512 O O . PRO A 1 185 ? -6.786 -6.568 -13.324 1.00 96.88 185 PRO A O 1
ATOM 1515 N N . TYR A 1 186 ? -5.029 -6.218 -11.983 1.00 96.62 186 TYR A N 1
ATOM 1516 C CA . TYR A 1 186 ? -4.785 -7.625 -11.656 1.00 96.62 186 TYR A CA 1
ATOM 1517 C C . TYR A 1 186 ? -5.573 -8.184 -10.465 1.00 96.62 186 TYR A C 1
ATOM 1519 O O . TYR A 1 186 ? -5.466 -9.382 -10.196 1.00 96.62 186 TYR A O 1
ATOM 1527 N N . ASN A 1 187 ? -6.319 -7.364 -9.718 1.00 97.81 187 ASN A N 1
ATOM 1528 C CA . ASN A 1 187 ? -6.957 -7.801 -8.469 1.00 97.81 187 ASN A CA 1
ATOM 1529 C C . ASN A 1 187 ? -8.491 -7.776 -8.493 1.00 97.81 187 ASN A C 1
ATOM 1531 O O . ASN A 1 187 ? -9.114 -8.038 -7.472 1.00 97.81 187 ASN A O 1
ATOM 1535 N N . LYS A 1 188 ? -9.116 -7.553 -9.655 1.00 96.88 188 LYS A N 1
ATOM 1536 C CA . LYS A 1 188 ? -10.579 -7.405 -9.797 1.00 96.88 188 LYS A CA 1
ATOM 1537 C C . LYS A 1 188 ? -11.419 -8.571 -9.270 1.00 96.88 188 LYS A C 1
ATOM 1539 O O . LYS A 1 188 ? -12.575 -8.365 -8.910 1.00 96.88 188 LYS A O 1
ATOM 1544 N N . MET A 1 189 ? -10.849 -9.773 -9.200 1.00 96.94 189 MET A N 1
ATOM 1545 C CA . MET A 1 189 ? -11.515 -10.965 -8.655 1.00 96.94 189 MET A CA 1
ATOM 1546 C C . MET A 1 189 ? -11.099 -11.300 -7.215 1.00 96.94 189 MET A C 1
ATOM 1548 O O . MET A 1 189 ? -11.578 -12.285 -6.665 1.00 96.94 189 MET A O 1
ATOM 1552 N N . ALA A 1 190 ? -10.187 -10.533 -6.608 1.00 97.62 190 ALA A N 1
ATOM 1553 C CA . ALA A 1 190 ? -9.778 -10.764 -5.228 1.00 97.62 190 ALA A CA 1
ATOM 1554 C C . ALA A 1 190 ? -10.946 -10.445 -4.276 1.00 97.62 190 ALA A C 1
ATOM 1556 O O . ALA A 1 190 ? -11.621 -9.431 -4.495 1.00 97.62 190 ALA A O 1
ATOM 1557 N N . PRO A 1 191 ? -11.188 -11.278 -3.247 1.00 97.62 191 PRO A N 1
ATOM 1558 C CA . PRO A 1 191 ? -12.278 -11.066 -2.301 1.00 97.62 191 PRO A CA 1
ATOM 1559 C C . PRO A 1 191 ? -12.033 -9.813 -1.449 1.00 97.62 191 PRO A C 1
ATOM 1561 O O . PRO A 1 191 ? -10.906 -9.542 -1.032 1.00 97.62 191 PRO A O 1
ATOM 1564 N N . CYS A 1 192 ? -13.098 -9.057 -1.197 1.00 98.12 192 CYS A N 1
ATOM 1565 C CA . CYS A 1 192 ? -13.096 -7.850 -0.376 1.00 98.12 192 CYS A CA 1
ATOM 1566 C C . CYS A 1 192 ? -14.525 -7.489 0.046 1.00 98.12 192 CYS A C 1
ATOM 1568 O O . CYS A 1 192 ? -15.476 -7.838 -0.654 1.00 98.12 192 CYS A O 1
ATOM 1570 N N . ASP A 1 193 ? -14.663 -6.723 1.126 1.00 98.06 193 ASP A N 1
ATOM 1571 C CA . ASP A 1 193 ? -15.942 -6.129 1.528 1.00 98.06 193 ASP A CA 1
ATOM 1572 C C . ASP A 1 193 ? -16.262 -4.882 0.696 1.00 98.06 193 ASP A C 1
ATOM 1574 O O . ASP A 1 193 ? -17.414 -4.619 0.353 1.00 98.06 193 ASP A O 1
ATOM 1578 N N . PHE A 1 194 ? -15.222 -4.118 0.351 1.00 98.38 194 PHE A N 1
ATOM 1579 C CA . PHE A 1 194 ? -15.326 -2.893 -0.436 1.00 98.38 194 PHE A CA 1
ATOM 1580 C C . PHE A 1 194 ? -14.179 -2.786 -1.439 1.00 98.38 194 PHE A C 1
ATOM 1582 O O . PHE A 1 194 ? -13.094 -3.326 -1.228 1.00 98.38 194 PHE A O 1
ATOM 1589 N N . SER A 1 195 ? -14.408 -2.036 -2.513 1.00 98.44 195 SER A N 1
ATOM 1590 C CA . SER A 1 195 ? -13.423 -1.753 -3.555 1.00 98.44 195 SER A CA 1
ATOM 1591 C C . SER A 1 195 ? -13.367 -0.248 -3.780 1.00 98.44 195 SER A C 1
ATOM 1593 O O . SER A 1 195 ? -14.418 0.386 -3.860 1.00 98.44 195 SER A O 1
ATOM 1595 N N . VAL A 1 196 ? -12.165 0.319 -3.862 1.00 98.56 196 VAL A N 1
ATOM 1596 C CA . VAL A 1 196 ? -11.950 1.753 -4.107 1.00 98.56 196 VAL A CA 1
ATOM 1597 C C . VAL A 1 196 ? -10.833 1.949 -5.118 1.00 98.56 196 VAL A C 1
ATOM 1599 O O . VAL A 1 196 ? -9.854 1.212 -5.119 1.00 98.56 196 VAL A O 1
ATOM 1602 N N . SER A 1 197 ? -10.950 2.966 -5.959 1.00 97.81 197 SER A N 1
ATOM 1603 C CA . SER A 1 197 ? -9.993 3.294 -7.022 1.00 97.81 197 SER A CA 1
ATOM 1604 C C . SER A 1 197 ? -9.232 4.598 -6.771 1.00 97.81 197 SER A C 1
ATOM 1606 O O . SER A 1 197 ? -8.333 4.968 -7.528 1.00 97.81 197 SER A O 1
ATOM 1608 N N . SER A 1 198 ? -9.595 5.320 -5.708 1.00 98.62 198 SER A N 1
ATOM 1609 C CA . SER A 1 198 ? -8.987 6.595 -5.348 1.00 98.62 198 SER A CA 1
ATOM 1610 C C . SER A 1 198 ? -9.040 6.859 -3.845 1.00 98.62 198 SER A C 1
ATOM 1612 O O . SER A 1 198 ? -9.897 6.345 -3.126 1.00 98.62 198 SER A O 1
ATOM 1614 N N . TRP A 1 199 ? -8.163 7.749 -3.377 1.00 98.62 199 TRP A N 1
ATOM 1615 C CA . TRP A 1 199 ? -8.152 8.195 -1.983 1.00 98.62 199 TRP A CA 1
ATOM 1616 C C . TRP A 1 199 ? -9.432 8.930 -1.588 1.00 98.62 199 TRP A C 1
ATOM 1618 O O . TRP A 1 199 ? -9.883 8.809 -0.456 1.00 98.62 199 TRP A O 1
ATOM 1628 N N . ARG A 1 200 ? -10.080 9.621 -2.533 1.00 98.62 200 ARG A N 1
ATOM 1629 C CA . ARG A 1 200 ? -11.386 10.249 -2.298 1.00 98.62 200 ARG A CA 1
ATOM 1630 C C . ARG A 1 200 ? -12.455 9.215 -1.941 1.00 98.62 200 ARG A C 1
ATOM 1632 O O . ARG A 1 200 ? -13.191 9.413 -0.982 1.00 98.62 200 ARG A O 1
ATOM 1639 N N . GLU A 1 201 ? -12.539 8.125 -2.700 1.00 98.62 201 GLU A N 1
ATOM 1640 C CA . GLU A 1 201 ? -13.477 7.030 -2.415 1.00 98.62 201 GLU A CA 1
ATOM 1641 C C . GLU A 1 201 ? -13.150 6.345 -1.086 1.00 98.62 201 G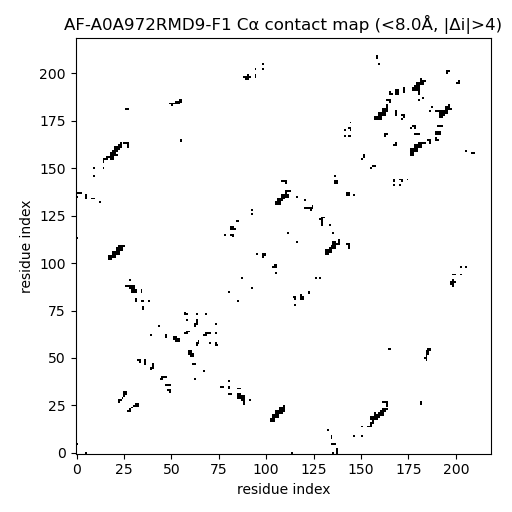LU A C 1
ATOM 1643 O O . GLU A 1 201 ? -14.055 6.050 -0.307 1.00 98.62 201 GLU A O 1
ATOM 1648 N N . LEU A 1 2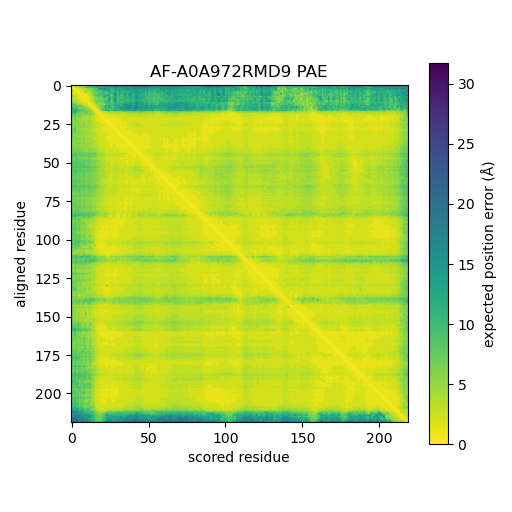02 ? -11.859 6.156 -0.795 1.00 98.62 202 LEU A N 1
ATOM 1649 C CA . LEU A 1 202 ? -11.405 5.578 0.466 1.00 98.62 202 LEU A CA 1
ATOM 1650 C C . LEU A 1 202 ? -11.812 6.427 1.681 1.00 98.62 202 LEU A C 1
ATOM 1652 O O . LEU A 1 202 ? -12.260 5.874 2.682 1.00 98.62 202 LEU A O 1
ATOM 1656 N N . ILE A 1 203 ? -11.706 7.756 1.588 1.00 98.50 203 ILE A N 1
ATOM 1657 C CA . ILE A 1 203 ? -12.128 8.684 2.649 1.00 98.50 203 ILE A CA 1
ATOM 1658 C C . ILE A 1 203 ? -13.644 8.610 2.872 1.00 98.50 203 ILE A C 1
ATOM 1660 O O . ILE A 1 203 ? -14.081 8.459 4.010 1.00 98.50 203 ILE A O 1
ATOM 1664 N N . ILE A 1 204 ? -14.448 8.633 1.803 1.00 98.38 204 ILE A N 1
ATOM 1665 C CA . ILE A 1 204 ? -15.915 8.503 1.901 1.00 98.38 204 ILE A CA 1
ATOM 1666 C C . ILE A 1 204 ? -16.295 7.176 2.574 1.00 98.38 204 ILE A C 1
ATOM 1668 O O . ILE A 1 204 ? -17.158 7.127 3.454 1.00 98.38 204 ILE A O 1
ATOM 1672 N N . LEU A 1 205 ? -15.631 6.083 2.185 1.00 98.00 205 LEU A N 1
ATOM 1673 C CA . LEU A 1 205 ? -15.839 4.776 2.801 1.00 98.00 205 LEU A CA 1
ATOM 1674 C C . LEU A 1 205 ? -15.449 4.783 4.284 1.00 98.00 205 LEU A C 1
ATOM 1676 O O . LEU A 1 205 ? -16.178 4.238 5.114 1.00 98.00 205 LEU A O 1
ATOM 1680 N N . PHE A 1 206 ? -14.319 5.399 4.624 1.00 97.44 206 PHE A N 1
ATOM 1681 C CA . PHE A 1 206 ? -13.873 5.545 6.004 1.00 97.44 206 PHE A CA 1
ATOM 1682 C C . PHE A 1 206 ? -14.919 6.277 6.857 1.00 97.44 206 PHE A C 1
ATOM 1684 O O . PHE A 1 206 ? -15.302 5.761 7.904 1.00 97.44 206 PHE A O 1
ATOM 1691 N N . GLU A 1 207 ? -15.454 7.408 6.396 1.00 96.56 207 GLU A N 1
ATOM 1692 C CA . GLU A 1 207 ? -16.503 8.160 7.102 1.00 96.56 207 GLU A CA 1
ATOM 1693 C C . GLU A 1 207 ? -17.764 7.320 7.330 1.00 96.56 207 GLU A C 1
ATOM 1695 O O . GLU A 1 207 ? -18.318 7.287 8.434 1.00 96.56 207 GLU A O 1
ATOM 1700 N N . TYR A 1 208 ? -18.209 6.595 6.301 1.00 95.56 208 TYR A N 1
ATOM 1701 C CA . TYR A 1 208 ? -19.339 5.677 6.408 1.00 95.56 208 TYR A CA 1
ATOM 1702 C C . TYR A 1 208 ? -19.099 4.608 7.482 1.00 95.56 208 TYR A C 1
ATOM 1704 O O . TYR A 1 208 ? -19.957 4.383 8.345 1.00 95.56 208 TYR A O 1
ATOM 1712 N N . LEU A 1 209 ? -17.925 3.971 7.458 1.00 94.06 209 LEU A N 1
ATOM 1713 C CA . LEU A 1 209 ? -17.566 2.950 8.434 1.00 94.06 209 LEU A CA 1
ATOM 1714 C C . LEU A 1 209 ? -17.500 3.542 9.837 1.00 94.06 209 LEU A C 1
ATOM 1716 O O . LEU A 1 209 ? -18.118 2.981 10.735 1.00 94.06 209 LEU A O 1
ATOM 1720 N N . MET A 1 210 ? -16.840 4.684 10.028 1.00 92.25 210 MET A N 1
ATOM 1721 C CA . MET A 1 210 ? -16.740 5.363 11.323 1.00 92.25 210 MET A CA 1
ATOM 1722 C C . MET A 1 210 ? -18.116 5.702 11.902 1.00 92.25 210 MET A C 1
ATOM 1724 O O . MET A 1 210 ? -18.370 5.414 13.071 1.00 92.25 210 MET A O 1
ATOM 1728 N N . ASN A 1 211 ? -19.046 6.200 11.085 1.00 90.44 211 ASN A N 1
ATOM 1729 C CA . ASN A 1 211 ? -20.419 6.486 11.508 1.00 90.44 211 ASN A CA 1
ATOM 1730 C C . ASN A 1 211 ? -21.192 5.222 11.909 1.00 90.44 211 ASN A C 1
ATOM 1732 O O . ASN A 1 211 ? -21.858 5.191 12.950 1.00 90.44 211 ASN A O 1
ATOM 1736 N N . LYS A 1 212 ? -21.083 4.151 11.114 1.00 86.38 212 LYS A N 1
ATOM 1737 C CA . LYS A 1 212 ? -21.688 2.846 11.428 1.00 86.38 212 LYS A CA 1
ATOM 1738 C C . LYS A 1 212 ? -21.142 2.290 12.747 1.00 86.38 212 LYS A C 1
ATOM 1740 O O . LYS A 1 212 ? -21.886 1.784 13.584 1.00 86.38 212 LYS A O 1
ATOM 1745 N N . TYR A 1 213 ? -19.839 2.423 12.940 1.00 80.69 213 TYR A N 1
ATOM 1746 C CA . TYR A 1 213 ? -19.093 1.930 14.086 1.00 80.69 213 TYR A CA 1
ATOM 1747 C C . TYR A 1 213 ? -19.260 2.769 15.352 1.00 80.69 213 TYR A C 1
ATOM 1749 O O . TYR A 1 213 ? -19.155 2.218 16.445 1.00 80.69 213 TYR A O 1
ATOM 1757 N N . HIS A 1 214 ? -19.531 4.065 15.241 1.00 79.25 214 HIS A N 1
ATOM 1758 C CA . HIS A 1 214 ? -19.870 4.896 16.391 1.00 79.25 214 HIS A CA 1
ATOM 1759 C C . HIS A 1 214 ? -21.196 4.430 17.007 1.00 79.25 214 HIS A C 1
ATOM 1761 O O . HIS A 1 214 ? -21.291 4.226 18.214 1.00 79.25 214 HIS A O 1
ATOM 1767 N N . ARG A 1 215 ? -22.199 4.152 16.165 1.00 70.31 215 ARG A N 1
ATOM 1768 C CA . ARG A 1 215 ? -23.513 3.667 16.617 1.00 70.31 215 ARG A CA 1
ATOM 1769 C C . ARG A 1 215 ? -23.455 2.310 17.315 1.00 70.31 215 ARG A C 1
ATOM 1771 O O . ARG A 1 215 ? -24.229 2.084 18.226 1.00 70.31 215 ARG A O 1
ATOM 1778 N N . LEU A 1 216 ? -22.554 1.420 16.904 1.00 63.75 216 LEU A N 1
ATOM 1779 C CA . LEU A 1 216 ? -22.462 0.069 17.475 1.00 63.75 216 LEU A CA 1
ATOM 1780 C C . LEU A 1 216 ? -21.758 0.005 18.839 1.00 63.75 216 LEU A C 1
ATOM 1782 O O . LEU A 1 216 ? -21.867 -1.010 19.514 1.00 63.75 216 LEU A O 1
ATOM 1786 N N . PHE A 1 217 ? -20.988 1.029 19.212 1.00 59.75 217 PHE A N 1
ATOM 1787 C CA . PHE A 1 217 ? -20.121 0.976 20.400 1.00 59.75 217 PHE A CA 1
ATOM 1788 C C . PHE A 1 217 ? -20.450 2.038 21.453 1.00 59.75 217 PHE A C 1
ATOM 1790 O O . PHE A 1 217 ? -19.915 1.968 22.557 1.00 59.75 217 PHE A O 1
ATOM 1797 N N . PHE A 1 218 ? -21.289 3.017 21.110 1.00 59.09 218 PHE A N 1
ATOM 1798 C CA . PHE A 1 218 ? -21.711 4.093 22.010 1.00 59.09 218 PHE A CA 1
ATOM 1799 C C . PHE A 1 218 ? -23.238 4.198 22.162 1.00 59.09 218 PHE A C 1
ATOM 1801 O O . PHE A 1 218 ? -23.705 5.146 22.789 1.00 59.09 218 PHE A O 1
ATOM 1808 N N . ALA A 1 219 ? -24.000 3.263 21.586 1.00 51.47 219 ALA A N 1
ATOM 1809 C CA . ALA A 1 219 ? -25.414 3.048 21.902 1.00 51.47 219 ALA A CA 1
ATOM 1810 C C . ALA A 1 219 ? -25.535 1.879 22.883 1.00 51.47 219 ALA A C 1
ATOM 1812 O O . ALA A 1 219 ? -26.409 1.963 23.771 1.00 51.47 219 ALA A O 1
#

Nearest PDB structures (foldseek):
  2hoq-assembly1_A-2  TM=6.038E-01  e=1.665E-06  Pyrococcus horikoshii OT3
  7f7b-assembly1_A-2  TM=5.599E-01  e=3.045E-04  Sphingobium sp. 20006FA
  2oda-assembly1_A  TM=5.720E-01  e=2.536E-03  Pseudomonas syringae pv. tomato
  4xrp-assembly1_D  TM=5.977E-01  e=2.863E-03  Capnocytophaga gingivalis ATCC 33624
  3edm-assembly1_B  TM=4.776E-01  e=5.236E-01  Agrobacterium fabrum str. C58

Foldseek 3Di:
DDVVVLVVLLVVPDFDPAAEAEEECDLTFFVLVVLLQVVLCVVQVDDDDLLPQQAPDLCRGPCCVVVVAPPVRSVVSSVVSLLDQTDTAPCNLVLQVVLVVVRYQYAYEYADDPSSVVSSLVNCVVSVNNPHRYGHFYNDQCRSVVSVVVCVVVVHNHLEYEDQHLSVLQSCVVVVGQYEHQDGSNRPPRDHPYYDPGSVVVSVVSVVSVVVVCVVPVD